Protein 5JB9 (pdb70)

Solvent-accessible surface area: 13700 Å² total; per-residue (Å²): 39,155,146,168,42,13,180,8,44,2,28,13,146,97,48,94,131,152,144,34,75,5,53,28,13,155,9,24,135,52,16,174,90,108,49,34,9,92,60,46,68,111,59,2,16,1,71,54,34,46,125,1,16,46,25,109,90,4,153,65,12,45,19,3,4,4,0,2,0,32,37,178,84,101,10,42,7,3,0,1,0,22,22,55,46,7,0,0,0,0,1,64,15,8,103,98,62,71,139,9,34,0,6,0,7,25,29,17,48,120,106,97,48,165,28,39,25,133,43,62,26,101,118,45,28,57,14,135,63,27,92,88,53,144,102,34,76,24,32,0,0,0,0,0,27,0,46,107,67,5,99,47,47,25,71,0,1,11,3,1,11,2,76,112,105,10,1,48,54,3,9,139,128,18,45,0,73,0,2,0,5,0,73,21,119,65,167,25,170,54,6,88,30,6,20,38,13,101,0,33,60,10,79,98,52,31,2,84,184,18,19,194,66,82,9,67,84,17,5,9,1,0,5,31,107,115,6,42,92,12,10,11,116,15,0,11,0,0,0,5,5,5,102,13,132,44,7,6,1,0,1,0,0,6,6,33,38,45,100,13,18,68,142,37,60,18,3,6,0,4,28,0,4,93,7,0,113,25,0,98,105,76,6,154,92,196

Radius of gyration: 18.25 Å; Cα contacts (8 Å, |Δi|>4): 777; chains: 2; bounding box: 41×43×53 Å

Secondary structure (DSSP, 8-state):
-TTGGGG-SSEEEEETTTEEEEE--TTEEE-TTSS-EEE-SSS-TT-----/-BS-EEPPTTSSTTEEEEESSSTT-EEEEEEETTEEEE-GGGSSS----EEEES-SBTTS--S--EEEEEEEEEE-TTTTSSSS--TT--EEEEESS----BTTB-PPB---HHHHHHHHHT-EEEEEESSBSSTT-PBPSBPEEEEEEEE-HHHHHHT-SS---TTEEEES-TT-S-B--TT-TT-EEEEEETTEEEEEEEEEE-SSSS-TT--EEEEEGGGGHHHHHHHT---

Sequence (286 aa):
CNIKNGRCEQFCKNSADNKVVCSCTEGYRLAENQKSCEPAVPFPCGRVSVSVVGGEDAKPGQFPWQVVLNGKVVDDAFCGGSIVNEEKWIVTAAHCVETGVKITVVAGEHNIEETEHTEQKRNVIRIIPHHNYNAAINTYNHDIALLELDEPLVLNSYVTPICIADKEYTNIFLKFGSGYVSGWGRVFHKGRSALVLQYLRVPLVDRATCCCLRSTKFFTIYNNMFCCCAGFHEGGRDSCQQGDSGGPHVTEVEGTSFLTGIISWGEECAMKGKYGIYTKVSRYVNWIKEKTKLT

B-factor: mean 30.95, std 18.93, range [10.41, 130.83]

Structure (mmCIF, N/CA/C/O backbone):
data_5JB9
#
_entry.id   5JB9
#
_cell.length_a   44.270
_cell.length_b   67.050
_cell.length_c   97.150
_cell.angle_alpha   90.000
_cell.angle_beta   90.000
_cell.angle_gamma   90.000
#
_symmetry.space_group_name_H-M   'P 21 21 21'
#
loop_
_entity.id
_entity.type
_entity.pdbx_description
1 polymer 'Coagulation factor IX'
2 polymer 'Coagulation factor IX'
3 non-polymer D-phenylalanyl-N-[(2S,3S)-6-{[amino(iminio)methyl]amino}-1-chloro-2-hydroxyhexan-3-yl]-L-prolinamide
4 non-polymer 'CALCIUM ION'
5 non-polymer 'DIMETHYL SULFOXIDE'
6 water water
#
loop_
_atom_site.group_PDB
_atom_site.id
_atom_site.type_symbol
_atom_site.label_atom_id
_atom_site.label_alt_id
_atom_site.label_comp_id
_atom_site.label_asym_id
_atom_site.label_entity_id
_atom_site.label_seq_id
_atom_site.pdbx_PDB_ins_code
_atom_site.Cartn_x
_atom_site.Cartn_y
_atom_site.Cartn_z
_atom_site.occupancy
_atom_site.B_iso_or_equiv
_atom_site.auth_seq_id
_atom_site.auth_comp_id
_atom_site.auth_asym_id
_atom_site.auth_atom_id
_atom_site.pdbx_PDB_model_num
ATOM 1 N N . CYS A 1 1 ? -3.940 -29.598 -41.648 1.00 34.31 88 CYS E N 1
ATOM 2 C CA . CYS A 1 1 ? -2.942 -29.309 -40.597 1.00 32.03 88 CYS E CA 1
ATOM 3 C C . CYS A 1 1 ? -2.763 -30.536 -39.730 1.00 31.06 88 CYS E C 1
ATOM 4 O O . CYS A 1 1 ? -1.922 -30.585 -38.836 1.00 29.83 88 CYS E O 1
ATOM 10 N N . ASN A 1 2 ? -3.559 -31.539 -40.069 1.00 34.02 89 ASN E N 1
ATOM 11 C CA . ASN A 1 2 ? -3.749 -32.734 -39.266 1.00 36.04 89 ASN E CA 1
ATOM 12 C C . ASN A 1 2 ? -2.515 -33.527 -38.939 1.00 37.08 89 ASN E C 1
ATOM 13 O O . ASN A 1 2 ? -2.312 -33.900 -37.786 1.00 32.74 89 ASN E O 1
ATOM 24 N N . ILE A 1 3 ? -1.717 -33.833 -39.961 1.00 37.99 90 ILE E N 1
ATOM 25 C CA . ILE A 1 3 ? -0.488 -34.575 -39.730 1.00 33.38 90 ILE E CA 1
ATOM 26 C C . ILE A 1 3 ? 0.698 -33.630 -39.808 1.00 32.78 90 ILE E C 1
ATOM 27 O O . ILE A 1 3 ? 0.805 -32.838 -40.732 1.00 33.97 90 ILE E O 1
ATOM 43 N N . LYS A 1 4 ? 1.570 -33.755 -38.824 1.00 31.34 91 LYS E N 1
ATOM 44 C CA . LYS A 1 4 ? 2.800 -32.967 -38.729 1.00 44.35 91 LYS E CA 1
ATOM 45 C C . LYS A 1 4 ? 2.574 -31.479 -39.023 1.00 32.87 91 LYS E C 1
ATOM 46 O O . LYS A 1 4 ? 3.394 -30.830 -39.707 1.00 31.91 91 LYS E O 1
ATOM 65 N N . ASN A 1 5 ? 1.473 -30.935 -38.505 1.00 29.07 92 ASN E N 1
ATOM 66 C CA . ASN A 1 5 ? 1.231 -29.488 -38.570 1.00 28.40 92 ASN E CA 1
ATOM 67 C C . ASN A 1 5 ? 1.155 -28.950 -39.999 1.00 30.45 92 ASN E C 1
ATOM 68 O O . ASN A 1 5 ? 1.506 -27.784 -40.232 1.00 30.34 92 ASN E O 1
ATOM 79 N N . GLY A 1 6 ? 0.742 -29.766 -40.952 1.00 32.45 93 GLY E N 1
ATOM 80 C CA . GLY A 1 6 ? 0.732 -29.317 -42.332 1.00 34.68 93 GLY E CA 1
ATOM 81 C C . GLY A 1 6 ? 2.104 -29.037 -42.962 1.00 44.37 93 GLY E C 1
ATOM 82 O O . GLY A 1 6 ? 2.199 -28.374 -44.016 1.00 37.90 93 GLY E O 1
ATOM 86 N N . ARG A 1 7 ? 3.150 -29.550 -42.313 1.00 35.50 94 ARG E N 1
ATOM 87 C CA . ARG A 1 7 ? 4.558 -29.235 -42.601 1.00 35.85 94 ARG E CA 1
ATOM 88 C C . ARG A 1 7 ? 4.945 -27.779 -42.298 1.00 36.07 94 ARG E C 1
ATOM 89 O O . ARG A 1 7 ? 6.034 -27.339 -42.667 1.00 36.42 94 ARG E O 1
ATOM 110 N N . CYS A 1 8 ? 4.080 -27.044 -41.603 1.00 32.55 95 CYS E N 1
ATOM 111 C CA . CYS A 1 8 ? 4.414 -25.685 -41.141 1.00 31.32 95 CYS E CA 1
ATOM 112 C C . CYS A 1 8 ? 5.410 -25.719 -40.000 1.00 29.66 95 CYS E C 1
ATOM 113 O O . CYS A 1 8 ? 5.193 -26.415 -39.002 1.00 28.31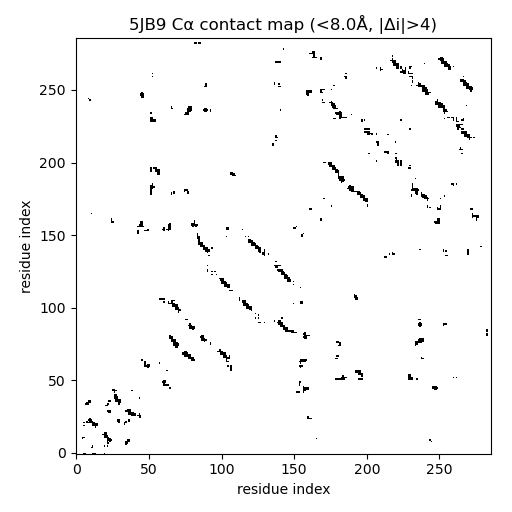 95 CYS E O 1
ATOM 120 N N . GLU A 1 9 ? 6.493 -24.942 -40.091 1.00 29.81 96 GLU E N 1
ATOM 121 C CA . GLU A 1 9 ? 7.493 -24.947 -39.025 1.00 28.49 96 GLU E CA 1
ATOM 122 C C . GLU A 1 9 ? 6.894 -24.412 -37.719 1.00 26.26 96 GLU E C 1
ATOM 123 O O . GLU A 1 9 ? 7.229 -24.885 -36.635 1.00 25.51 96 GLU E O 1
ATOM 135 N N . GLN A 1 10 ? 5.997 -23.427 -37.827 1.00 25.90 97 GLN E N 1
ATOM 136 C CA . GLN A 1 10 ? 5.380 -22.821 -36.633 1.00 23.96 97 GLN E CA 1
ATOM 137 C C . GLN A 1 10 ? 3.869 -23.004 -36.657 1.00 23.72 97 GLN E C 1
ATOM 138 O O . GLN A 1 10 ? 3.394 -23.936 -36.000 1.00 22.94 97 GLN E O 1
ATOM 152 N N . PHE A 1 11 ? 3.103 -22.212 -37.415 1.00 24.55 98 PHE E N 1
ATOM 153 C CA . PHE A 1 11 ? 1.649 -22.207 -37.297 1.00 24.28 98 PHE E CA 1
ATOM 154 C C . PHE A 1 11 ? 0.991 -22.601 -38.586 1.00 26.27 98 PHE E C 1
ATOM 155 O O . PHE A 1 11 ? 1.474 -22.265 -39.648 1.00 27.90 98 PHE E O 1
ATOM 172 N N . CYS A 1 12 ? -0.115 -23.314 -38.481 1.00 26.28 99 CYS E N 1
ATOM 173 C CA . CYS A 1 12 ? -0.870 -23.844 -39.603 1.00 28.26 99 CYS E CA 1
ATOM 174 C C . CYS A 1 12 ? -2.346 -23.470 -39.466 1.00 28.22 99 CYS E C 1
ATOM 175 O O . CYS A 1 12 ? -2.922 -23.531 -38.367 1.00 26.56 99 CYS E O 1
ATOM 182 N N . LYS A 1 13 ? -2.966 -23.105 -40.580 1.00 30.23 100 LYS E N 1
ATOM 183 C CA . LYS A 1 13 ? -4.412 -22.886 -40.600 1.00 30.69 100 LYS E CA 1
ATOM 184 C C . LYS A 1 13 ? -4.994 -23.634 -41.803 1.00 34.68 100 LYS E C 1
ATOM 185 O O . LYS A 1 13 ? -4.393 -23.635 -42.866 1.00 35.00 100 LYS E O 1
ATOM 204 N N . ASN A 1 14 ? -6.122 -24.314 -41.622 1.00 35.32 101 ASN E N 1
ATOM 205 C CA . ASN A 1 14 ? -6.734 -25.030 -42.741 1.00 38.60 101 ASN E CA 1
ATOM 206 C C . ASN A 1 14 ? -7.409 -24.062 -43.691 1.00 43.11 101 ASN E C 1
ATOM 207 O O . ASN A 1 14 ? -7.911 -23.017 -43.277 1.00 44.57 101 ASN E O 1
ATOM 218 N N . SER A 1 15 ? -7.387 -24.419 -44.971 1.00 45.97 102 SER E N 1
ATOM 219 C CA . SER A 1 15 ? -7.985 -23.617 -46.029 1.00 65.29 102 SER E CA 1
ATOM 220 C C . SER A 1 15 ? -8.680 -24.526 -47.052 1.00 56.64 102 SER E C 1
ATOM 221 O O . SER A 1 15 ? -8.415 -25.732 -47.106 1.00 52.14 102 SER E O 1
ATOM 229 N N . ALA A 1 16 ? -9.559 -23.938 -47.861 1.00 61.63 103 ALA E N 1
ATOM 230 C CA . ALA A 1 16 ? -10.374 -24.684 -48.820 1.00 69.31 103 ALA E CA 1
ATOM 231 C C . ALA A 1 16 ? -9.550 -25.599 -49.718 1.00 58.76 103 ALA E C 1
ATOM 232 O O . ALA A 1 16 ? -8.369 -25.352 -49.948 1.00 58.01 103 ALA E O 1
ATOM 239 N N . ASP A 1 17 ? -10.194 -26.656 -50.209 1.00 55.47 104 ASP E N 1
ATOM 240 C CA . ASP A 1 17 ? -9.563 -27.681 -51.038 1.00 61.22 104 ASP E CA 1
ATOM 241 C C . ASP A 1 17 ? -8.533 -28.446 -50.221 1.00 55.11 104 ASP E C 1
ATOM 242 O O . ASP A 1 17 ? -7.569 -28.998 -50.756 1.00 60.75 104 ASP E O 1
ATOM 251 N N . ASN A 1 18 ? -8.761 -28.479 -48.913 1.00 53.27 105 ASN E N 1
ATOM 252 C CA . ASN A 1 18 ? -7.873 -29.155 -47.980 1.00 68.81 105 ASN E CA 1
ATOM 253 C C . ASN A 1 18 ? -6.416 -28.746 -48.130 1.00 57.94 105 ASN E C 1
ATOM 254 O O . ASN A 1 18 ? -5.515 -29.565 -47.966 1.00 86.73 105 ASN E O 1
ATOM 265 N N . LYS A 1 19 ? -6.186 -27.480 -48.452 1.00 54.10 106 LYS E N 1
ATOM 266 C CA . LYS A 1 19 ? -4.831 -26.959 -48.432 1.00 71.11 106 LYS E CA 1
ATOM 267 C C . LYS A 1 19 ? -4.566 -26.326 -47.069 1.00 56.25 106 LYS E C 1
ATOM 268 O O . LYS A 1 19 ? -5.456 -26.270 -46.224 1.00 42.94 106 LYS E O 1
ATOM 287 N N . VAL A 1 20 ? -3.345 -25.867 -46.850 1.00 43.31 107 VAL E N 1
ATOM 288 C CA . VAL A 1 20 ? -3.025 -25.201 -45.584 1.00 40.30 107 VAL E CA 1
ATOM 289 C C . VAL A 1 20 ? -2.297 -23.903 -45.862 1.00 40.37 107 VAL E C 1
ATOM 290 O O . VAL A 1 20 ? -1.682 -23.732 -46.916 1.00 42.39 107 VAL E O 1
ATOM 303 N N . VAL A 1 21 ? -2.365 -22.986 -44.900 1.00 38.24 108 VAL E N 1
ATOM 304 C CA . VAL A 1 21 ? -1.592 -21.760 -44.950 1.00 37.97 108 VAL E CA 1
ATOM 305 C C . VAL A 1 21 ? -0.730 -21.695 -43.674 1.00 35.23 108 VAL E C 1
ATOM 306 O O . VAL A 1 21 ? -1.251 -21.764 -42.560 1.00 33.24 108 VAL E O 1
ATOM 319 N N . CYS A 1 22 ? 0.574 -21.651 -43.870 1.00 35.36 109 CYS E N 1
ATOM 320 C CA . CYS A 1 22 ? 1.522 -21.541 -42.753 1.00 33.15 109 CYS E CA 1
ATOM 321 C C . CYS A 1 22 ? 1.780 -20.095 -42.361 1.00 32.32 109 CYS E C 1
ATOM 322 O O . CYS A 1 22 ? 1.659 -19.179 -43.205 1.00 33.86 109 CYS E O 1
ATOM 329 N N . SER A 1 23 ? 2.199 -19.875 -41.111 1.00 30.12 110 SER E N 1
ATOM 330 C CA . SER A 1 23 ? 2.569 -18.537 -40.694 1.00 29.41 110 SER E CA 1
ATOM 331 C C . SER A 1 23 ? 3.561 -18.655 -39.555 1.00 27.59 110 SER E C 1
ATOM 332 O O . SER A 1 23 ? 3.868 -19.768 -39.099 1.00 26.91 110 SER E O 1
ATOM 340 N N . CYS A 1 24 ? 4.099 -17.512 -39.135 1.00 27.04 111 CYS E N 1
ATOM 341 C CA . CYS A 1 24 ? 5.17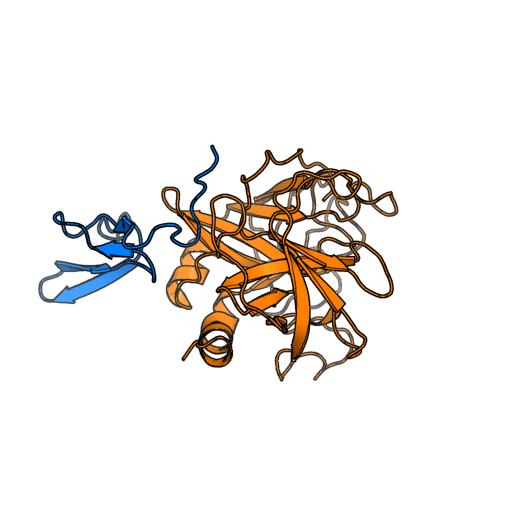3 -17.484 -38.141 1.00 26.29 111 CYS E CA 1
ATOM 342 C C . CYS A 1 24 ? 4.929 -16.404 -37.124 1.00 28.25 111 CYS E C 1
ATOM 343 O O . CYS A 1 24 ? 4.072 -15.536 -37.306 1.00 30.19 111 CYS E O 1
ATOM 350 N N . THR A 1 25 ? 5.672 -16.461 -36.026 1.00 23.69 112 THR E N 1
ATOM 351 C CA . THR A 1 25 ? 5.490 -15.478 -34.983 1.00 24.54 112 THR E CA 1
ATOM 352 C C . THR A 1 25 ? 6.273 -14.193 -35.296 1.00 26.16 112 THR E C 1
ATOM 353 O O . THR A 1 25 ? 7.108 -14.186 -36.178 1.00 27.75 112 THR E O 1
ATOM 364 N N . GLU A 1 26 ? 5.983 -13.146 -34.538 1.00 26.36 113 GLU E N 1
ATOM 365 C CA . GLU A 1 26 ? 6.678 -11.853 -34.665 1.00 27.71 113 GLU E CA 1
ATOM 366 C C . GLU A 1 26 ? 8.193 -12.045 -34.670 1.00 25.14 113 GLU E C 1
ATOM 367 O O . GLU A 1 26 ? 8.741 -12.787 -33.823 1.00 26.53 113 GLU E O 1
ATOM 379 N N . GLY A 1 27 ? 8.876 -11.353 -35.592 1.00 27.71 114 GLY E N 1
ATOM 380 C CA . GLY A 1 27 ? 10.308 -11.466 -35.744 1.00 28.01 114 GLY E CA 1
ATOM 381 C C . GLY A 1 27 ? 10.748 -12.421 -36.820 1.00 29.10 114 GLY E C 1
ATOM 382 O O . GLY A 1 27 ? 11.950 -12.522 -37.132 1.00 28.98 114 GLY E O 1
ATOM 386 N N . TYR A 1 28 ? 9.782 -13.151 -37.366 1.00 27.19 115 TYR E N 1
ATOM 387 C CA . TYR A 1 28 ? 10.040 -14.114 -38.415 1.00 27.85 115 TYR E CA 1
ATOM 388 C C . TYR A 1 28 ? 9.155 -13.800 -39.602 1.00 29.28 115 TYR E C 1
ATOM 389 O O . TYR A 1 28 ? 8.113 -13.134 -39.498 1.00 34.28 115 TYR E O 1
ATOM 407 N N . ARG A 1 29 ? 9.555 -14.316 -40.736 1.00 31.01 116 ARG E N 1
ATOM 408 C CA . ARG A 1 29 ? 8.729 -14.208 -41.918 1.00 32.67 116 ARG E CA 1
ATOM 409 C C . ARG A 1 29 ? 8.627 -15.571 -42.578 1.00 33.52 116 ARG E C 1
ATOM 410 O O . ARG A 1 29 ? 9.574 -16.370 -42.505 1.00 35.24 116 ARG E O 1
ATOM 431 N N . LEU A 1 30 ? 7.495 -15.816 -43.231 1.00 35.19 117 LEU E N 1
ATOM 432 C CA . LEU A 1 30 ? 7.279 -17.077 -43.914 1.00 37.59 117 LEU E CA 1
ATOM 433 C C . LEU A 1 30 ? 8.241 -17.166 -45.090 1.00 41.31 117 LEU E C 1
ATOM 434 O O . LEU A 1 30 ? 8.312 -16.247 -45.889 1.00 43.90 117 LEU E O 1
ATOM 450 N N . ALA A 1 31 ? 8.994 -18.257 -45.174 1.00 42.89 118 ALA E N 1
ATOM 451 C CA . ALA A 1 31 ? 10.047 -18.385 -46.172 1.00 50.64 118 ALA E CA 1
ATOM 452 C C . ALA A 1 31 ? 9.466 -18.684 -47.554 1.00 53.99 118 ALA E C 1
ATOM 453 O O . ALA A 1 31 ? 8.250 -18.786 -47.727 1.00 43.43 118 ALA E O 1
ATOM 460 N N . GLU A 1 32 ? 10.346 -18.791 -48.545 1.00 65.23 119 GLU E N 1
ATOM 461 C CA . GLU A 1 32 ? 9.923 -18.944 -49.929 1.00 54.66 119 GLU E CA 1
ATOM 462 C C . GLU A 1 32 ? 9.144 -20.247 -50.125 1.00 49.20 119 GLU E C 1
ATOM 463 O O . GLU A 1 32 ? 8.186 -20.303 -50.905 1.00 53.57 119 GLU E O 1
ATOM 475 N N . ASN A 1 33 ? 9.544 -21.285 -49.397 1.00 46.92 120 ASN E N 1
ATOM 476 C CA . ASN A 1 33 ? 8.924 -22.598 -49.544 1.00 47.37 120 ASN E CA 1
ATOM 477 C C . ASN A 1 33 ? 7.540 -22.671 -48.924 1.00 45.80 120 ASN E C 1
ATOM 478 O O . ASN A 1 33 ? 6.911 -23.716 -48.963 1.00 46.05 120 ASN E O 1
ATOM 489 N N . GLN A 1 34 ? 7.103 -21.562 -48.331 1.00 46.24 121 GLN E N 1
ATOM 490 C CA . GLN A 1 34 ? 5.758 -21.409 -47.775 1.00 42.94 121 GLN E CA 1
ATOM 491 C C . GLN A 1 34 ? 5.519 -22.298 -46.562 1.00 40.82 121 GLN E C 1
ATOM 492 O O . GLN A 1 34 ? 4.372 -22.518 -46.188 1.00 40.20 121 GLN E O 1
ATOM 506 N N . LYS A 1 35 ? 6.595 -22.813 -45.970 1.00 39.63 122 LYS E N 1
ATOM 507 C CA . LYS A 1 35 ? 6.479 -23.680 -44.798 1.00 37.56 122 LYS E CA 1
ATOM 508 C C . LYS A 1 35 ? 7.354 -23.213 -43.636 1.00 47.42 122 LYS E C 1
ATOM 509 O O . LYS A 1 35 ? 6.886 -23.128 -42.485 1.00 34.98 122 LYS E O 1
ATOM 528 N N . SER A 1 36 ? 8.627 -22.943 -43.944 1.00 36.32 123 SER E N 1
ATOM 529 C CA . SER A 1 36 ? 9.658 -22.586 -42.967 1.00 34.87 123 SER E CA 1
ATOM 530 C C . SER A 1 36 ? 9.538 -21.143 -42.508 1.00 51.29 123 SER E C 1
ATOM 531 O O . SER A 1 36 ? 8.883 -20.317 -43.164 1.00 38.59 123 SER E O 1
ATOM 539 N N . CYS A 1 37 ? 10.151 -20.860 -41.358 1.00 36.50 124 CYS E N 1
ATOM 540 C CA . CYS A 1 37 ? 10.148 -19.534 -40.783 1.00 41.35 124 CYS E CA 1
ATOM 541 C C . CYS A 1 37 ? 11.608 -19.057 -40.725 1.00 70.31 124 CYS E C 1
ATOM 542 O O . CYS A 1 37 ? 12.480 -19.763 -40.211 1.00 38.41 124 CYS E O 1
ATOM 549 N N . GLU A 1 38 ? 11.883 -17.881 -41.277 1.00 42.52 125 GLU E N 1
ATOM 550 C CA . GLU A 1 38 ? 13.241 -17.357 -41.189 1.00 42.59 125 GLU E CA 1
ATOM 551 C C . GLU A 1 38 ? 13.277 -16.004 -40.491 1.00 36.85 125 GLU E C 1
ATOM 552 O O . GLU A 1 38 ? 12.292 -15.240 -40.558 1.00 33.09 125 GLU E O 1
ATOM 564 N N . PRO A 1 39 ? 14.383 -15.723 -39.808 1.00 35.91 126 PRO E N 1
ATOM 565 C CA . PRO A 1 39 ? 14.494 -14.495 -39.025 1.00 34.97 126 PRO E CA 1
ATOM 566 C C . PRO A 1 39 ? 14.365 -13.252 -39.884 1.00 35.03 126 PRO E C 1
ATOM 567 O O . PRO A 1 39 ? 14.885 -13.206 -41.002 1.00 34.52 126 PRO E O 1
ATOM 578 N N . ALA A 1 40 ? 13.639 -12.264 -39.384 1.00 31.26 127 ALA E N 1
ATOM 579 C CA . ALA A 1 40 ? 13.440 -11.015 -40.106 1.00 32.50 127 ALA E CA 1
ATOM 580 C C . ALA A 1 40 ? 14.005 -9.825 -39.324 1.00 34.90 127 ALA E C 1
ATOM 581 O O . ALA A 1 40 ? 13.865 -8.678 -39.750 1.00 39.98 127 ALA E O 1
ATOM 588 N N . VAL A 1 41 ? 14.608 -10.102 -38.171 1.00 31.39 128 VAL E N 1
ATOM 589 C CA . VAL A 1 41 ? 15.225 -9.095 -37.297 1.00 33.16 128 VAL E CA 1
ATOM 590 C C . VAL A 1 41 ? 16.529 -9.649 -36.758 1.00 35.08 128 VAL E C 1
ATOM 591 O O . VAL A 1 41 ? 16.780 -10.849 -36.860 1.00 32.19 128 VAL E O 1
ATOM 604 N N . PRO A 1 42 ? 17.402 -8.774 -36.210 1.00 34.32 129 PRO E N 1
ATOM 605 C CA . PRO A 1 42 ? 18.714 -9.244 -35.734 1.00 31.89 129 PRO E CA 1
ATOM 606 C C . PRO A 1 42 ? 18.656 -10.238 -34.555 1.00 29.78 129 PRO E C 1
ATOM 607 O O . PRO A 1 42 ? 19.449 -11.192 -34.545 1.00 33.25 129 PRO E O 1
ATOM 618 N N . PHE A 1 43 ? 17.700 -10.060 -33.642 1.00 29.61 130 PHE E N 1
ATOM 619 C CA . PHE A 1 43 ? 17.555 -10.957 -32.478 1.00 28.21 130 PHE E CA 1
ATOM 620 C C . PHE A 1 43 ? 16.105 -11.356 -32.304 1.00 27.77 130 PHE E C 1
ATOM 621 O O . PHE A 1 43 ? 15.399 -10.831 -31.441 1.00 27.43 130 PHE E O 1
ATOM 638 N N . PRO A 1 44 ? 15.655 -12.272 -33.155 1.00 25.45 131 PRO E N 1
ATOM 639 C CA . PRO A 1 44 ? 14.273 -12.754 -33.073 1.00 25.79 131 PRO E CA 1
ATOM 640 C C . PRO A 1 44 ? 14.031 -13.483 -31.769 1.00 23.59 131 PRO E C 1
ATOM 641 O O . PRO A 1 44 ? 14.958 -14.068 -31.191 1.00 23.96 131 PRO E O 1
ATOM 652 N N . CYS A 1 45 ? 12.777 -13.512 -31.341 1.00 22.79 132 CYS E N 1
ATOM 653 C CA . CYS A 1 45 ? 12.469 -14.185 -30.096 1.00 20.22 132 CYS E CA 1
ATOM 654 C C . CYS A 1 45 ? 12.832 -15.657 -30.137 1.00 20.29 132 CYS E C 1
ATOM 655 O O . CYS A 1 45 ? 12.808 -16.315 -31.187 1.00 21.06 132 CYS E O 1
ATOM 662 N N . GLY A 1 46 ? 13.132 -16.194 -28.960 1.00 19.61 133 GLY E N 1
ATOM 663 C CA . GLY A 1 46 ? 13.186 -17.622 -28.777 1.00 19.47 133 GLY E CA 1
ATOM 664 C C . GLY A 1 46 ? 14.379 -18.357 -29.374 1.00 20.83 133 GLY E C 1
ATOM 665 O O . GLY A 1 46 ? 14.376 -19.602 -29.362 1.00 22.21 133 GLY E O 1
ATOM 669 N N . ARG A 1 47 ? 15.383 -17.619 -29.833 1.00 23.44 134 ARG E N 1
ATOM 670 C CA . ARG A 1 47 ? 16.513 -18.244 -30.495 1.00 25.27 134 ARG E CA 1
ATOM 671 C C . ARG A 1 47 ? 17.787 -18.028 -29.695 1.00 24.11 134 ARG E C 1
ATOM 672 O O . ARG A 1 47 ? 18.005 -16.944 -29.145 1.00 26.89 134 ARG E O 1
ATOM 693 N N . VAL A 1 48 ? 18.569 -19.105 -29.590 1.00 25.33 135 VAL E N 1
ATOM 694 C CA . VAL A 1 48 ? 19.909 -19.049 -29.019 1.00 30.67 135 VAL E CA 1
ATOM 695 C C . VAL A 1 48 ? 20.889 -18.671 -30.128 1.00 29.21 135 VAL E C 1
ATOM 696 O O . VAL A 1 48 ? 20.922 -19.295 -31.175 1.00 31.68 135 VAL E O 1
ATOM 709 N N . SER A 1 49 ? 21.610 -17.586 -29.903 1.00 29.94 136 SER E N 1
ATOM 710 C CA . SER A 1 49 ? 22.518 -17.065 -30.906 1.00 30.66 136 SER E CA 1
ATOM 711 C C . SER A 1 49 ? 23.952 -16.918 -30.363 1.00 31.53 136 SER E C 1
ATOM 712 O O . SER A 1 49 ? 24.842 -16.579 -31.131 1.00 36.98 136 SER E O 1
ATOM 720 N N . VAL A 1 50 ? 24.182 -17.198 -29.086 1.00 33.94 137 VAL E N 1
ATOM 721 C CA . VAL A 1 50 ? 25.546 -17.242 -28.533 1.00 38.26 137 VAL E CA 1
ATOM 722 C C . VAL A 1 50 ? 26.186 -18.532 -28.978 1.00 56.90 137 VAL E C 1
ATOM 723 O O . VAL A 1 50 ? 27.231 -18.532 -29.631 1.00 57.33 137 VAL E O 1
ATOM 736 N N . SER A 1 51 ? 25.539 -19.636 -28.612 1.00 83.31 138 SER E N 1
ATOM 737 C CA . SER A 1 51 ? 25.975 -20.971 -29.020 1.00 109.03 138 SER E CA 1
ATOM 738 C C . SER A 1 51 ? 27.448 -21.183 -28.676 1.00 80.47 138 SER E C 1
ATOM 739 O O . SER A 1 51 ? 27.930 -20.652 -27.672 1.00 57.43 138 SER E O 1
ATOM 747 N N . VAL B 2 1 ? 16.180 -24.432 -8.632 1.00 16.06 16 VAL S N 1
ATOM 748 C CA . VAL B 2 1 ? 15.962 -25.680 -9.384 1.00 15.35 16 VAL S CA 1
ATOM 749 C C . VAL B 2 1 ? 16.762 -26.808 -8.719 1.00 17.20 16 VAL S C 1
ATOM 750 O O . VAL B 2 1 ? 17.970 -26.665 -8.506 1.00 17.70 16 VAL S O 1
ATOM 762 N N . VAL B 2 2 ? 16.076 -27.875 -8.343 1.00 16.64 17 VAL S N 1
ATOM 763 C CA . VAL B 2 2 ? 16.661 -29.055 -7.720 1.00 19.31 17 VAL S CA 1
ATOM 764 C C . VAL B 2 2 ? 16.898 -30.114 -8.787 1.00 17.96 17 VAL S C 1
ATOM 765 O O . VAL B 2 2 ? 16.004 -30.431 -9.592 1.00 19.93 17 VAL S O 1
ATOM 778 N N . GLY B 2 3 ? 18.098 -30.696 -8.774 1.00 19.22 18 GLY S N 1
ATOM 779 C CA . GLY B 2 3 ? 18.391 -31.766 -9.717 1.00 19.79 18 GLY S CA 1
ATOM 780 C C . GLY B 2 3 ? 18.608 -31.348 -11.174 1.00 19.81 18 GLY S C 1
ATOM 781 O O . GLY B 2 3 ? 18.520 -32.184 -12.076 1.00 23.22 18 GLY S O 1
ATOM 785 N N . GLY B 2 4 ? 18.897 -30.060 -11.387 1.00 19.19 19 GLY S N 1
ATOM 786 C CA . GLY B 2 4 ? 19.152 -29.542 -12.731 1.00 19.02 19 GLY S CA 1
ATOM 787 C C . GLY B 2 4 ? 20.635 -29.476 -13.045 1.00 19.12 19 GLY S C 1
ATOM 788 O O . GLY B 2 4 ? 21.477 -30.160 -12.428 1.00 21.68 19 GLY S O 1
ATOM 792 N N . GLU B 2 5 ? 20.961 -28.662 -14.030 1.00 18.53 20 GLU S N 1
ATOM 793 C CA . GLU B 2 5 ? 22.334 -28.504 -14.521 1.00 18.27 20 GLU S CA 1
ATOM 794 C C . GLU B 2 5 ? 22.636 -27.048 -14.737 1.00 18.66 20 GLU S C 1
ATOM 795 O O . GLU B 2 5 ? 21.702 -26.247 -14.938 1.00 17.47 20 GLU S O 1
ATOM 807 N N . ASP B 2 6 ? 23.913 -26.687 -14.750 1.00 18.30 21 ASP S N 1
ATOM 808 C CA . ASP B 2 6 ? 24.318 -25.317 -15.098 1.00 19.40 21 ASP S CA 1
ATOM 809 C C . ASP B 2 6 ? 23.955 -24.975 -16.534 1.00 18.98 21 ASP S C 1
ATOM 810 O O . ASP B 2 6 ? 24.350 -25.715 -17.460 1.00 21.72 21 ASP S O 1
ATOM 819 N N . ALA B 2 7 ? 23.258 -23.851 -16.760 1.00 17.62 22 ALA S N 1
ATOM 820 C CA . ALA B 2 7 ? 23.153 -23.306 -18.108 1.00 18.94 22 ALA S CA 1
ATOM 821 C C . ALA B 2 7 ? 24.490 -22.804 -18.612 1.00 20.89 22 ALA S C 1
ATOM 822 O O . ALA B 2 7 ? 25.372 -22.521 -17.823 1.00 22.81 22 ALA S O 1
ATOM 829 N N . LYS B 2 8 ? 24.654 -22.731 -19.924 1.00 21.05 23 LYS S N 1
ATOM 830 C CA . LYS B 2 8 ? 25.784 -21.998 -20.504 1.00 20.27 23 LYS S CA 1
ATOM 831 C C . LYS B 2 8 ? 25.387 -20.560 -20.707 1.00 20.62 23 LYS S C 1
ATOM 832 O O . LYS B 2 8 ? 24.176 -20.263 -20.797 1.00 19.54 23 LYS S O 1
ATOM 851 N N . PRO B 2 9 ? 26.335 -19.634 -20.744 1.00 19.49 24 PRO S N 1
ATOM 852 C CA . PRO B 2 9 ? 25.985 -18.233 -21.033 1.00 20.81 24 PRO S CA 1
ATOM 853 C C . PRO B 2 9 ? 25.208 -18.128 -22.332 1.00 21.48 24 PRO S C 1
ATOM 854 O O . PRO B 2 9 ? 25.540 -18.772 -23.336 1.00 23.27 24 PRO S O 1
ATOM 865 N N . GLY B 2 10 ? 24.102 -17.381 -22.285 1.00 21.43 25 GLY S N 1
ATOM 866 C CA . GLY B 2 10 ? 23.261 -17.174 -23.457 1.00 29.44 25 GLY S CA 1
ATOM 867 C C . GLY B 2 10 ? 22.358 -18.334 -23.840 1.00 24.01 25 GLY S C 1
ATOM 868 O O . GLY B 2 10 ? 21.697 -18.271 -24.897 1.00 22.68 25 GLY S O 1
ATOM 872 N N . GLN B 2 11 ? 22.308 -19.386 -23.022 1.00 19.97 26 GLN S N 1
ATOM 873 C CA . GLN B 2 11 ? 21.464 -20.519 -23.365 1.00 18.93 26 GLN S CA 1
ATOM 874 C C . GLN B 2 11 ? 19.976 -20.193 -23.171 1.00 17.21 26 GLN S C 1
ATOM 875 O O . GLN B 2 11 ? 19.133 -20.763 -23.836 1.00 19.71 26 GLN S O 1
ATOM 889 N N . PHE B 2 12 ? 19.662 -19.319 -22.224 1.00 15.36 27 PHE S N 1
ATOM 890 C CA . PHE B 2 12 ? 18.267 -18.909 -21.940 1.00 15.10 27 PHE S CA 1
ATOM 891 C C . PHE B 2 12 ? 18.212 -17.386 -21.898 1.00 13.14 27 PHE S C 1
ATOM 892 O O . PHE B 2 12 ? 18.050 -16.769 -20.822 1.00 14.51 27 PHE S O 1
ATOM 909 N N . PRO B 2 13 ? 18.370 -16.742 -23.077 1.00 15.31 28 PRO S N 1
ATOM 910 C CA . PRO B 2 13 ? 18.630 -15.309 -23.062 1.00 14.65 28 PRO S CA 1
ATOM 911 C C . PRO B 2 13 ? 17.368 -14.503 -22.748 1.00 13.80 28 PRO S C 1
ATOM 912 O O . PRO B 2 13 ? 17.485 -13.284 -22.653 1.00 15.60 28 PRO S O 1
ATOM 923 N N . TRP B 2 14 ? 16.210 -15.159 -22.626 1.00 14.01 29 TRP S N 1
ATOM 924 C CA . TRP B 2 14 ? 14.983 -14.501 -22.152 1.00 13.30 29 TRP S CA 1
ATOM 925 C C . TRP B 2 14 ? 14.877 -14.479 -20.617 1.00 13.45 29 TRP S C 1
ATOM 926 O O . TRP B 2 14 ? 13.985 -13.802 -20.072 1.00 13.47 29 TRP S O 1
ATOM 947 N N . GLN B 2 15 ? 15.725 -15.231 -19.903 1.00 12.65 30 GLN S N 1
ATOM 948 C CA . GLN B 2 15 ? 15.620 -15.345 -18.448 1.00 12.59 30 GLN S CA 1
ATOM 949 C C . GLN B 2 15 ? 16.075 -14.062 -17.808 1.00 14.25 30 GLN S C 1
ATOM 950 O O . GLN B 2 15 ? 17.175 -13.576 -18.160 1.00 16.44 30 GLN S O 1
ATOM 964 N N . VAL B 2 16 ? 15.335 -13.537 -16.843 1.00 12.69 31 VAL S N 1
ATOM 965 C CA . VAL B 2 16 ? 15.812 -12.464 -15.990 1.00 12.16 31 VAL S CA 1
ATOM 966 C C . VAL B 2 16 ? 15.699 -12.879 -14.510 1.00 12.43 31 VAL S C 1
ATOM 967 O O . VAL B 2 16 ? 15.017 -13.848 -14.170 1.00 11.77 31 VAL S O 1
ATOM 980 N N . VAL B 2 17 ? 16.429 -12.146 -13.670 1.00 12.06 32 VAL S N 1
ATOM 981 C CA . VAL B 2 17 ? 16.302 -12.272 -12.217 1.00 11.45 32 VAL S CA 1
ATOM 982 C C . VAL B 2 17 ? 15.747 -10.996 -11.643 1.00 12.19 32 VAL S C 1
ATOM 983 O O . VAL B 2 17 ? 15.985 -9.915 -12.175 1.00 13.57 32 VAL S O 1
ATOM 996 N N . LEU B 2 18 ? 14.971 -11.129 -10.586 1.00 11.95 33 LEU S N 1
ATOM 997 C CA . LEU B 2 18 ? 14.421 -9.992 -9.856 1.00 12.73 33 LEU S CA 1
ATOM 998 C C . LEU B 2 18 ? 15.133 -9.827 -8.533 1.00 12.31 33 LEU S C 1
ATOM 999 O O . LEU B 2 18 ? 15.316 -10.770 -7.789 1.00 12.85 33 LEU S O 1
ATOM 1015 N N . ASN B 2 19 ? 15.489 -8.596 -8.217 1.00 13.84 34 ASN S N 1
ATOM 1016 C CA . ASN B 2 19 ? 16.142 -8.201 -6.966 1.00 14.58 34 ASN S CA 1
ATOM 1017 C C . ASN B 2 19 ? 15.365 -7.121 -6.272 1.00 16.58 34 ASN S C 1
ATOM 1018 O O . ASN B 2 19 ? 14.743 -6.264 -6.926 1.00 18.25 34 ASN S O 1
ATOM 1029 N N . GLY B 2 20 ? 15.361 -7.106 -4.951 1.00 16.97 35 GLY S N 1
ATOM 1030 C CA . GLY B 2 20 ? 14.616 -6.083 -4.203 1.00 20.15 35 GLY S CA 1
ATOM 1031 C C . GLY B 2 20 ? 15.019 -6.133 -2.730 1.00 18.46 35 GLY S C 1
ATOM 1032 O O . GLY B 2 20 ? 16.226 -6.146 -2.426 1.00 22.23 35 GLY S O 1
ATOM 1036 N N . LYS B 2 21 ? 14.063 -6.167 -1.806 1.00 21.88 37 LYS S N 1
ATOM 1037 C CA . LYS B 2 21 ? 14.456 -6.235 -0.398 1.00 22.86 37 LYS S CA 1
ATOM 1038 C C . LYS B 2 21 ? 15.124 -7.582 -0.046 1.00 22.30 37 LYS S C 1
ATOM 1039 O O . LYS B 2 21 ? 15.738 -7.689 0.994 1.00 24.05 37 LYS S O 1
ATOM 1058 N N A VAL B 2 22 ? 14.967 -8.549 -0.957 0.59 18.66 38 VAL S N 1
ATOM 1059 N N B VAL B 2 22 ? 15.001 -8.621 -0.866 0.41 20.24 38 VAL S N 1
ATOM 1060 C CA A VAL B 2 22 ? 15.678 -9.830 -1.007 0.59 20.26 38 VAL S CA 1
ATOM 1061 C CA B VAL B 2 22 ? 16.105 -9.596 -0.899 0.41 17.51 38 VAL S CA 1
ATOM 1062 C C A VAL B 2 22 ? 16.477 -9.912 -2.343 0.59 21.28 38 VAL S C 1
ATOM 1063 C C B VAL B 2 22 ? 16.482 -9.751 -2.351 0.41 13.09 38 VAL S C 1
ATOM 1064 O O A VAL B 2 22 ? 15.930 -9.479 -3.361 0.59 17.47 38 VAL S O 1
ATOM 1065 O O B VAL B 2 22 ? 15.658 -9.592 -3.251 0.41 18.91 38 VAL S O 1
ATOM 1090 N N A ASP B 2 23 ? 17.714 -10.439 -2.365 0.59 16.95 39 ASP S N 1
ATOM 1091 N N B ASP B 2 23 ? 17.724 -10.108 -2.589 0.41 18.82 39 ASP S N 1
ATOM 1092 C CA A ASP B 2 23 ? 18.448 -10.655 -3.647 0.59 14.57 39 ASP S CA 1
ATOM 1093 C CA B ASP B 2 23 ? 18.157 -10.298 -3.950 0.41 20.80 39 ASP S CA 1
ATOM 1094 C C A ASP B 2 23 ? 17.925 -11.907 -4.379 0.59 13.79 39 ASP S C 1
ATOM 1095 C C B ASP B 2 23 ? 17.739 -11.681 -4.405 0.41 17.43 39 ASP S C 1
ATOM 1096 O O A ASP B 2 23 ? 17.670 -12.927 -3.694 0.59 11.99 39 ASP S O 1
ATOM 1097 O O B ASP B 2 23 ? 17.394 -12.537 -3.598 0.41 19.97 39 ASP S O 1
ATOM 1114 N N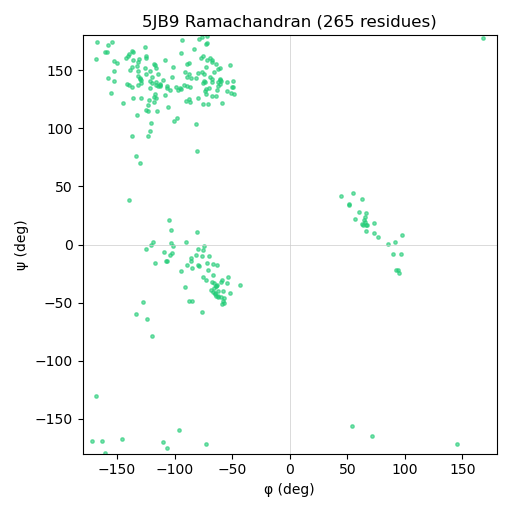 . ALA B 2 24 ? 17.760 -11.844 -5.719 1.00 13.59 40 ALA S N 1
ATOM 1115 C CA . ALA B 2 24 ? 17.442 -13.048 -6.477 1.00 13.73 40 ALA S CA 1
ATOM 1116 C C . ALA B 2 24 ? 16.242 -13.764 -5.924 1.00 15.75 40 ALA S C 1
ATOM 1117 O O . ALA B 2 24 ? 16.252 -14.983 -5.722 1.00 16.78 40 ALA S O 1
ATOM 1125 N N . PHE B 2 25 ? 15.169 -13.038 -5.749 1.00 13.77 41 PHE S N 1
ATOM 1126 C CA . PHE B 2 25 ? 13.996 -13.617 -5.062 1.00 14.87 41 PHE S CA 1
ATOM 1127 C C . PHE B 2 25 ? 13.016 -14.311 -6.023 1.00 14.14 41 PHE S C 1
ATOM 1128 O O . PHE B 2 25 ? 12.151 -15.093 -5.544 1.00 16.57 41 PHE S O 1
ATOM 1145 N N . CYS B 2 26 ? 13.113 -14.015 -7.305 1.00 12.45 42 CYS S N 1
ATOM 1146 C CA . CYS B 2 26 ? 12.218 -14.583 -8.323 1.00 11.53 42 CYS S CA 1
ATOM 1147 C C . CYS B 2 26 ? 12.853 -14.458 -9.654 1.00 11.37 42 CYS S C 1
ATOM 1148 O O . CYS B 2 26 ? 13.853 -13.704 -9.799 1.00 12.25 42 CYS S O 1
ATOM 1155 N N . GLY B 2 27 ? 12.325 -15.167 -10.642 1.00 10.70 43 GLY S N 1
ATOM 1156 C CA . GLY B 2 27 ? 12.728 -15.007 -12.037 1.00 10.60 43 GLY S CA 1
ATOM 1157 C C . GLY B 2 27 ? 11.665 -14.296 -12.851 1.00 10.46 43 GLY S C 1
ATOM 1158 O O . GLY B 2 27 ? 10.596 -13.887 -12.320 1.00 11.06 43 GLY S O 1
ATOM 1162 N N . GLY B 2 28 ? 11.895 -14.189 -14.141 1.00 11.34 44 GLY S N 1
ATOM 1163 C CA . GLY B 2 28 ? 10.943 -13.594 -15.102 1.00 10.51 44 GLY S CA 1
ATOM 1164 C C . GLY B 2 28 ? 11.421 -13.922 -16.486 1.00 11.74 44 GLY S C 1
ATOM 1165 O O . GLY B 2 28 ? 12.546 -14.457 -16.666 1.00 12.07 44 GLY S O 1
ATOM 1169 N N . SER B 2 29 ? 10.635 -13.574 -17.493 1.00 11.42 45 SER S N 1
ATOM 1170 C CA . SER B 2 29 ? 11.033 -13.730 -18.901 1.00 12.00 45 SER S CA 1
ATOM 1171 C C . SER B 2 29 ? 10.801 -12.463 -19.652 1.00 12.08 45 SER S C 1
ATOM 1172 O O . SER B 2 29 ? 9.806 -11.763 -19.423 1.00 12.88 45 SER S O 1
ATOM 1180 N N . ILE B 2 30 ? 11.699 -12.172 -20.576 1.00 13.33 46 ILE S N 1
ATOM 1181 C CA . ILE B 2 30 ? 11.555 -11.002 -21.455 1.00 13.92 46 ILE S CA 1
ATOM 1182 C C . ILE B 2 30 ? 10.420 -11.204 -22.465 1.00 14.02 46 ILE S C 1
ATOM 1183 O O . ILE B 2 30 ? 10.492 -12.114 -23.317 1.00 14.87 46 ILE S O 1
ATOM 1199 N N . VAL B 2 31 ? 9.420 -10.304 -22.422 1.00 14.40 47 VAL S N 1
ATOM 1200 C CA . VAL B 2 31 ? 8.330 -10.304 -23.440 1.00 14.84 47 VAL S CA 1
ATOM 1201 C C . VAL B 2 31 ? 8.806 -9.432 -24.617 1.00 16.96 47 VAL S C 1
ATOM 1202 O O . VAL B 2 31 ? 8.696 -9.817 -25.801 1.00 16.84 47 VAL S O 1
ATOM 1215 N N . ASN B 2 32 ? 9.318 -8.226 -24.322 1.00 16.63 48 ASN S N 1
ATOM 1216 C CA . ASN B 2 32 ? 9.963 -7.378 -25.324 1.00 16.63 48 ASN S CA 1
ATOM 1217 C C . ASN B 2 32 ? 10.900 -6.413 -24.589 1.00 17.02 48 ASN S C 1
ATOM 1218 O O . ASN B 2 32 ? 11.131 -6.584 -23.390 1.00 15.72 48 ASN S O 1
ATOM 1229 N N A GLU B 2 33 ? 11.429 -5.404 -25.269 0.64 18.66 49 GLU S N 1
ATOM 1230 N N B GLU B 2 33 ? 11.423 -5.408 -25.293 0.36 17.78 49 GLU S N 1
ATOM 1231 C CA A GLU B 2 33 ? 12.451 -4.590 -24.635 0.64 18.11 49 GLU S CA 1
ATOM 1232 C CA B GLU B 2 33 ? 12.414 -4.503 -24.712 0.36 20.33 49 GLU S CA 1
ATOM 1233 C C A GLU B 2 33 ? 11.968 -3.783 -23.427 0.64 22.25 49 GLU S C 1
ATOM 1234 C C B GLU B 2 33 ? 11.962 -3.795 -23.440 0.36 17.05 49 GLU S C 1
ATOM 1235 O O A GLU B 2 33 ? 12.788 -3.275 -22.649 0.64 19.08 49 GLU S O 1
ATOM 1236 O O B GLU B 2 33 ? 12.796 -3.372 -22.634 0.36 19.57 49 GLU S O 1
ATOM 1259 N N . LYS B 2 34 ? 10.648 -3.649 -23.270 1.00 17.46 50 LYS S N 1
ATOM 1260 C CA . LYS B 2 34 ? 10.113 -2.872 -22.149 1.00 17.69 50 LYS S CA 1
ATOM 1261 C C . LYS B 2 34 ? 9.368 -3.684 -21.092 1.00 15.80 50 LYS S C 1
ATOM 1262 O O . LYS B 2 34 ? 8.973 -3.111 -20.081 1.00 17.16 50 LYS S O 1
ATOM 1282 N N . TRP B 2 35 ? 9.182 -4.978 -21.336 1.00 14.61 51 TRP S N 1
ATOM 1283 C CA . TRP B 2 35 ? 8.247 -5.766 -20.519 1.00 15.06 51 TRP S CA 1
ATOM 1284 C C . TRP B 2 35 ? 8.772 -7.137 -20.136 1.00 13.30 51 TRP S C 1
ATOM 1285 O O . TRP B 2 35 ? 9.266 -7.880 -20.979 1.00 14.79 51 TRP S O 1
ATOM 1306 N N . ILE B 2 36 ? 8.560 -7.439 -18.871 1.00 12.32 52 ILE S N 1
ATOM 1307 C CA . ILE B 2 36 ? 8.893 -8.752 -18.282 1.00 12.79 52 ILE S CA 1
ATOM 1308 C C . ILE B 2 36 ? 7.595 -9.450 -17.820 1.00 12.57 52 ILE S C 1
ATOM 1309 O O . ILE B 2 36 ? 6.711 -8.779 -17.270 1.00 13.81 52 ILE S O 1
ATOM 1325 N N . VAL B 2 37 ? 7.473 -10.762 -18.027 1.00 12.02 53 VAL S N 1
ATOM 1326 C CA . VAL B 2 37 ? 6.369 -11.531 -17.395 1.00 12.11 53 VAL S CA 1
ATOM 1327 C C . VAL B 2 37 ? 6.936 -12.379 -16.256 1.00 12.05 53 VAL S C 1
ATOM 1328 O O . VAL B 2 37 ? 8.032 -12.980 -16.379 1.00 12.59 53 VAL S O 1
ATOM 1341 N N . THR B 2 38 ? 6.236 -12.374 -15.154 1.00 11.53 54 THR S N 1
ATOM 1342 C CA . THR B 2 38 ? 6.669 -13.080 -13.950 1.00 11.82 54 THR S CA 1
ATOM 1343 C C . THR B 2 38 ? 5.427 -13.626 -13.222 1.00 10.41 54 THR S C 1
ATOM 1344 O O . THR B 2 38 ? 4.332 -13.661 -13.798 1.00 11.30 54 THR S O 1
ATOM 1355 N N . ALA B 2 39 ? 5.590 -14.071 -11.985 1.00 11.56 55 ALA S N 1
ATOM 1356 C CA . ALA B 2 39 ? 4.477 -14.514 -11.133 1.00 11.38 55 ALA S CA 1
ATOM 1357 C C . ALA B 2 39 ? 3.937 -13.384 -10.294 1.00 11.76 55 ALA S C 1
ATOM 1358 O O . ALA B 2 39 ? 4.725 -12.609 -9.710 1.00 13.23 55 ALA S O 1
ATOM 1365 N N . ALA B 2 40 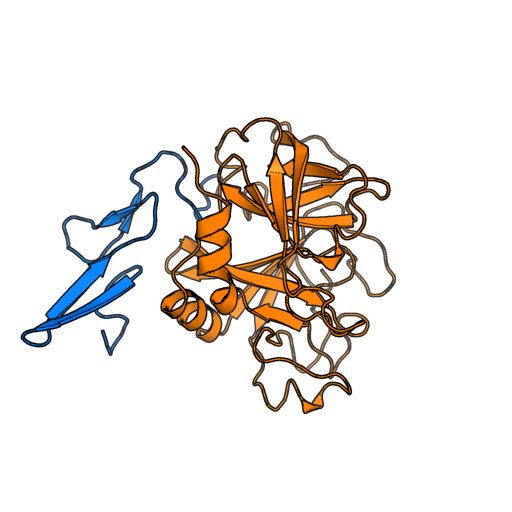? 2.616 -13.248 -10.171 1.00 11.81 56 ALA S N 1
ATOM 1366 C CA . ALA B 2 40 ? 2.053 -12.234 -9.303 1.00 12.04 56 ALA S CA 1
ATOM 1367 C C . ALA B 2 40 ? 2.471 -12.376 -7.822 1.00 12.18 56 ALA S C 1
ATOM 1368 O O . ALA B 2 40 ? 2.596 -11.362 -7.137 1.00 13.41 56 ALA S O 1
ATOM 1375 N N . HIS B 2 41 ? 2.692 -13.594 -7.339 1.00 12.22 57 HIS S N 1
ATOM 1376 C CA . HIS B 2 41 ? 3.068 -13.688 -5.931 1.00 13.37 57 HIS S CA 1
ATOM 1377 C C . HIS B 2 41 ? 4.483 -13.148 -5.653 1.00 13.25 57 HIS S C 1
ATOM 1378 O O . HIS B 2 41 ? 4.791 -12.931 -4.485 1.00 16.29 57 HIS S O 1
ATOM 1391 N N . CYS B 2 42 ? 5.262 -12.850 -6.681 1.00 13.23 58 CYS S N 1
ATOM 1392 C CA . CYS B 2 42 ? 6.593 -12.240 -6.526 1.00 13.46 58 CYS S CA 1
ATOM 1393 C C . CYS B 2 42 ? 6.487 -10.763 -6.295 1.00 16.59 58 CYS S C 1
ATOM 1394 O O . CYS B 2 42 ? 7.480 -10.157 -5.851 1.00 18.94 58 CYS S O 1
ATOM 1401 N N . VAL B 2 43 ? 5.329 -10.135 -6.608 1.00 15.06 59 VAL S N 1
ATOM 1402 C CA . VAL B 2 43 ? 5.319 -8.681 -6.710 1.00 21.17 59 VAL S CA 1
ATOM 1403 C C . VAL B 2 43 ? 4.081 -8.111 -6.116 1.00 29.49 59 VAL S C 1
ATOM 1404 O O . VAL B 2 43 ? 3.550 -7.115 -6.641 1.00 41.51 59 VAL S O 1
ATOM 1417 N N . GLU B 2 44 ? 3.620 -8.699 -5.008 1.00 24.65 60 GLU S N 1
ATOM 1418 C CA . GLU B 2 44 ? 2.325 -8.320 -4.437 1.00 57.66 60 GLU S CA 1
ATOM 1419 C C . GLU B 2 44 ? 2.279 -6.964 -3.789 1.00 64.64 60 GLU S C 1
ATOM 1420 O O . GLU B 2 44 ? 1.198 -6.389 -3.611 1.00 78.34 60 GLU S O 1
ATOM 1432 N N . THR B 2 45 A 3.442 -6.467 -3.412 1.00 52.20 60 THR S N 1
ATOM 1433 C CA . THR B 2 45 A 3.501 -5.360 -2.479 1.00 84.65 60 THR S CA 1
ATOM 1434 C C . THR B 2 45 A 3.518 -3.969 -3.114 1.00 97.26 60 THR S C 1
ATOM 1435 O O . THR B 2 45 A 2.964 -3.019 -2.552 1.00 80.01 60 THR S O 1
ATOM 1446 N N . GLY B 2 46 ? 4.188 -3.839 -4.257 1.00 97.24 61 GLY S N 1
ATOM 1447 C CA . GLY B 2 46 ? 4.400 -2.531 -4.856 1.00 73.71 61 GLY S CA 1
ATOM 1448 C C . GLY B 2 46 ? 5.707 -1.896 -4.397 1.00 90.93 61 GLY S C 1
ATOM 1449 O O . GLY B 2 46 ? 6.013 -0.757 -4.780 1.00 84.49 61 GLY S O 1
ATOM 1453 N N . VAL B 2 47 ? 6.471 -2.634 -3.579 1.00 81.89 62 VAL S N 1
ATOM 1454 C CA . VAL B 2 47 ? 7.801 -2.201 -3.120 1.00 55.23 62 VAL S CA 1
ATOM 1455 C C . VAL B 2 47 ? 8.742 -2.230 -4.331 1.00 33.56 62 VAL S C 1
ATOM 1456 O O . VAL B 2 47 ? 8.440 -2.888 -5.332 1.00 32.99 62 VAL S O 1
ATOM 1469 N N . LYS B 2 48 ? 9.861 -1.516 -4.239 1.00 40.46 63 LYS S N 1
ATOM 1470 C CA . LYS B 2 48 ? 10.780 -1.339 -5.374 1.00 33.10 63 LYS S CA 1
ATOM 1471 C C . LYS B 2 48 ? 11.536 -2.607 -5.740 1.00 40.61 63 LYS S C 1
ATOM 1472 O O . LYS B 2 48 ? 12.074 -3.287 -4.868 1.00 46.16 63 LYS S O 1
ATOM 1491 N N . ILE B 2 49 ? 11.577 -2.879 -7.045 1.00 24.34 64 ILE S N 1
ATOM 1492 C CA . ILE B 2 49 ? 12.160 -4.077 -7.685 1.00 24.05 64 ILE S CA 1
ATOM 1493 C C . ILE B 2 49 ? 13.096 -3.649 -8.791 1.00 21.49 64 ILE S C 1
ATOM 1494 O O . ILE B 2 49 ? 12.781 -2.690 -9.551 1.00 22.07 64 ILE S O 1
ATOM 1510 N N . THR B 2 50 ? 14.207 -4.349 -8.945 1.00 18.95 65 THR S N 1
ATOM 1511 C CA . THR B 2 50 ? 14.975 -4.213 -10.146 1.00 20.14 65 THR S CA 1
ATOM 1512 C C . THR B 2 50 ? 15.056 -5.533 -10.895 1.00 20.59 65 THR S C 1
ATOM 1513 O O . THR B 2 50 ? 14.853 -6.598 -10.311 1.00 19.94 65 THR S O 1
ATOM 1524 N N . VAL B 2 51 ? 15.273 -5.431 -12.193 1.00 15.74 66 VAL S N 1
ATOM 1525 C CA . VAL B 2 51 ? 15.403 -6.562 -13.109 1.00 13.39 66 VAL S CA 1
ATOM 1526 C C . VAL B 2 51 ? 16.806 -6.615 -13.662 1.00 15.06 66 VAL S C 1
ATOM 1527 O O . VAL B 2 51 ? 17.332 -5.568 -14.044 1.00 15.90 66 VAL S O 1
ATOM 1540 N N . VAL B 2 52 ? 17.401 -7.801 -13.732 1.00 14.03 67 VAL S N 1
ATOM 1541 C CA . VAL B 2 52 ? 18.699 -7.941 -14.397 1.00 14.02 67 VAL S CA 1
ATOM 1542 C C . VAL B 2 52 ? 18.540 -8.983 -15.505 1.00 13.62 67 VAL S C 1
ATOM 1543 O O . VAL B 2 52 ? 18.210 -10.176 -15.234 1.00 14.04 67 VAL S O 1
ATOM 1556 N N . ALA B 2 53 ? 18.695 -8.515 -16.747 1.00 13.54 68 ALA S N 1
ATOM 1557 C CA . ALA B 2 53 ? 18.743 -9.372 -17.924 1.00 13.73 68 ALA S CA 1
ATOM 1558 C C . ALA B 2 53 ? 20.226 -9.677 -18.237 1.00 14.01 68 ALA S C 1
ATOM 1559 O O . ALA B 2 53 ? 21.116 -8.952 -17.778 1.00 14.82 68 ALA S O 1
ATOM 1566 N N . GLY B 2 54 ? 20.463 -10.689 -19.080 1.00 13.54 69 GLY S N 1
ATOM 1567 C CA . GLY B 2 54 ? 21.849 -11.022 -19.445 1.00 15.05 69 GLY S CA 1
ATOM 1568 C C . GLY B 2 54 ? 22.649 -11.529 -18.242 1.00 14.92 69 GLY S C 1
ATOM 1569 O O . GLY B 2 54 ? 23.875 -11.481 -18.242 1.00 16.81 69 GLY S O 1
ATOM 1573 N N . GLU B 2 55 ? 21.973 -12.053 -17.228 1.00 14.54 70 GLU S N 1
ATOM 1574 C CA . GLU B 2 55 ? 22.592 -12.576 -16.023 1.00 14.96 70 GLU S CA 1
ATOM 1575 C C . GLU B 2 55 ? 22.919 -14.049 -16.202 1.00 15.24 70 GLU S C 1
ATOM 1576 O O . GLU B 2 55 ? 22.154 -14.793 -16.825 1.00 15.51 70 GLU S O 1
ATOM 1588 N N . HIS B 2 56 ? 24.035 -14.466 -15.622 1.00 15.41 71 HIS S N 1
ATOM 1589 C CA . HIS B 2 56 ? 24.441 -15.881 -15.668 1.00 15.88 71 HIS S CA 1
ATOM 1590 C C . HIS B 2 56 ? 24.867 -16.349 -14.281 1.00 15.26 71 HIS S C 1
ATOM 1591 O O . HIS B 2 56 ? 24.308 -17.345 -13.711 1.00 15.50 71 HIS S O 1
ATOM 1605 N N . ASN B 2 57 ? 25.890 -15.683 -13.732 1.00 14.63 72 ASN S N 1
ATOM 1606 C CA . ASN B 2 57 ? 26.413 -16.013 -12.431 1.00 15.49 72 ASN S CA 1
ATOM 1607 C C . ASN B 2 57 ? 26.149 -14.832 -11.520 1.00 16.95 72 ASN S C 1
ATOM 1608 O O . ASN B 2 57 ? 26.643 -13.721 -11.734 1.00 17.38 72 ASN S O 1
ATOM 1619 N N . ILE B 2 58 ? 25.313 -15.010 -10.489 1.00 16.36 73 ILE S N 1
ATOM 1620 C CA . ILE B 2 58 ? 24.925 -13.799 -9.771 1.00 18.06 73 ILE S CA 1
ATOM 1621 C C . ILE B 2 58 ? 25.973 -13.302 -8.768 1.00 20.95 73 ILE S C 1
ATOM 1622 O O . ILE B 2 58 ? 25.766 -12.224 -8.204 1.00 23.13 73 ILE S O 1
ATOM 1638 N N . GLU B 2 59 ? 27.082 -14.023 -8.573 1.00 18.12 74 GLU S N 1
ATOM 1639 C CA . GLU B 2 59 ? 28.168 -13.480 -7.738 1.00 20.37 74 GLU S CA 1
ATOM 1640 C C . GLU B 2 59 ? 29.367 -12.948 -8.551 1.00 17.80 74 GLU S C 1
ATOM 1641 O O . GLU B 2 59 ? 30.334 -12.492 -7.989 1.00 23.48 74 GLU S O 1
ATOM 1653 N N . GLU B 2 60 ? 29.283 -13.008 -9.862 1.00 16.86 75 GLU S N 1
ATOM 1654 C CA . GLU B 2 60 ? 30.382 -12.558 -10.759 1.00 16.81 75 GLU S CA 1
ATOM 1655 C C . GLU B 2 60 ? 29.889 -11.551 -11.748 1.00 16.40 75 GLU S C 1
ATOM 1656 O O . GLU B 2 60 ? 28.691 -11.337 -11.873 1.00 17.11 75 GLU S O 1
ATOM 1668 N N . THR B 2 61 ? 30.811 -10.937 -12.463 1.00 17.42 76 THR S N 1
ATOM 1669 C CA . THR B 2 61 ? 30.477 -10.006 -13.542 1.00 19.47 76 THR S CA 1
ATOM 1670 C C . THR B 2 61 ? 30.790 -10.631 -14.885 1.00 17.30 76 THR S C 1
ATOM 1671 O O . THR B 2 61 ? 31.931 -11.007 -15.136 1.00 18.25 76 THR S O 1
ATOM 1682 N N . GLU B 2 62 ? 29.805 -10.608 -15.785 1.00 17.11 77 GLU S N 1
ATOM 1683 C CA . GLU B 2 62 ? 29.993 -11.192 -17.116 1.00 19.26 77 GLU S CA 1
ATOM 1684 C C . GLU B 2 62 ? 30.135 -10.122 -18.184 1.00 20.64 77 GLU S C 1
ATOM 1685 O O . GLU B 2 62 ? 30.533 -10.402 -19.350 1.00 20.76 77 GLU S O 1
ATOM 1697 N N . HIS B 2 63 ? 29.784 -8.903 -17.807 1.00 18.58 78 HIS S N 1
ATOM 1698 C CA . HIS B 2 63 ? 29.709 -7.745 -18.723 1.00 19.39 78 HIS S CA 1
ATOM 1699 C C . HIS B 2 63 ? 28.617 -7.927 -19.783 1.00 20.88 78 HIS S C 1
ATOM 1700 O O . HIS B 2 63 ? 28.652 -7.272 -20.839 1.00 24.58 78 HIS S O 1
ATOM 1714 N N . THR B 2 64 ? 27.688 -8.820 -19.513 1.00 17.99 79 THR S N 1
ATOM 1715 C CA . THR B 2 64 ? 26.496 -8.969 -20.328 1.00 18.22 79 THR S CA 1
ATOM 1716 C C . THR B 2 64 ? 25.254 -8.482 -19.581 1.00 16.97 79 THR S C 1
ATOM 1717 O O . THR B 2 64 ? 24.145 -8.414 -20.179 1.00 18.98 79 THR S O 1
ATOM 1728 N N . GLU B 2 65 ? 25.357 -8.128 -18.302 1.00 16.71 80 GLU S N 1
ATOM 1729 C CA . GLU B 2 65 ? 24.161 -7.807 -17.491 1.00 16.05 80 GLU S CA 1
ATOM 1730 C C . GLU B 2 65 ? 23.621 -6.453 -17.865 1.00 17.02 80 GLU S C 1
ATOM 1731 O O . GLU B 2 65 ? 24.382 -5.502 -18.084 1.00 18.47 80 GLU S O 1
ATOM 1743 N N . GLN B 2 66 ? 22.285 -6.383 -17.903 1.00 15.44 81 GLN S N 1
ATOM 1744 C CA . GLN B 2 66 ? 21.552 -5.109 -18.125 1.00 17.50 81 GLN S CA 1
ATOM 1745 C C . GLN B 2 66 ? 20.591 -4.960 -16.948 1.00 15.65 81 GLN S C 1
ATOM 1746 O O . GLN B 2 66 ? 19.646 -5.775 -16.848 1.00 15.68 81 GLN S O 1
ATOM 1760 N N . LYS B 2 67 ? 20.774 -3.930 -16.125 1.00 16.37 82 LYS S N 1
ATOM 1761 C CA . LYS B 2 67 ? 19.933 -3.668 -14.957 1.00 17.45 82 LYS S CA 1
ATOM 1762 C C . LYS B 2 67 ? 18.899 -2.603 -15.296 1.00 15.71 82 LYS S C 1
ATOM 1763 O O . LYS B 2 67 ? 19.266 -1.582 -15.895 1.00 17.58 82 LYS S O 1
ATOM 1782 N N . ARG B 2 68 ? 17.650 -2.845 -14.887 1.00 15.41 83 ARG S N 1
ATOM 1783 C CA . ARG B 2 68 ? 16.577 -1.870 -15.121 1.00 17.57 83 ARG S CA 1
ATOM 1784 C C . ARG B 2 68 ? 15.713 -1.726 -13.905 1.00 17.76 83 ARG S C 1
ATOM 1785 O O . ARG B 2 68 ? 15.581 -2.655 -13.104 1.00 17.75 83 ARG S O 1
ATOM 1806 N N . ASN B 2 69 ? 15.113 -0.551 -13.768 1.00 17.86 84 ASN S N 1
ATOM 1807 C CA . ASN B 2 69 ? 14.123 -0.349 -12.730 1.00 19.40 84 ASN S CA 1
ATOM 1808 C C . ASN B 2 69 ? 12.729 -0.676 -13.235 1.00 17.56 84 ASN S C 1
ATOM 1809 O O . ASN B 2 69 ? 12.460 -0.566 -14.426 1.00 21.08 84 ASN S O 1
ATOM 1820 N N . VAL B 2 70 ? 11.890 -1.159 -12.332 1.00 18.94 85 VAL S N 1
ATOM 1821 C CA . VAL B 2 70 ? 10.460 -1.437 -12.663 1.00 17.09 85 VAL S CA 1
ATOM 1822 C C . VAL B 2 70 ? 9.634 -0.184 -12.372 1.00 21.41 85 VAL S C 1
ATOM 1823 O O . VAL B 2 70 ? 9.698 0.326 -11.262 1.00 23.92 85 VAL S O 1
ATOM 1836 N N . ILE B 2 71 ? 8.926 0.306 -13.369 1.00 20.48 86 ILE S N 1
ATOM 1837 C CA . ILE B 2 71 ? 8.110 1.529 -13.206 1.00 23.26 86 ILE S CA 1
ATOM 1838 C C . ILE B 2 71 ? 6.597 1.236 -13.164 1.00 24.12 86 ILE S C 1
ATOM 1839 O O . ILE B 2 71 ? 5.795 2.123 -12.816 1.00 25.98 86 ILE S O 1
ATOM 1855 N N . ARG B 2 72 ? 6.164 0.029 -13.552 1.00 20.41 87 ARG S N 1
ATOM 1856 C CA . ARG B 2 72 ? 4.749 -0.313 -13.510 1.00 20.05 87 ARG S CA 1
ATOM 1857 C C . ARG B 2 72 ? 4.668 -1.822 -13.326 1.00 20.03 87 ARG S C 1
ATOM 1858 O O . ARG B 2 72 ? 5.452 -2.570 -13.899 1.00 18.48 87 ARG S O 1
ATOM 1879 N N . ILE B 2 73 ? 3.704 -2.251 -12.503 1.00 18.16 88 ILE S N 1
ATOM 1880 C CA . ILE B 2 73 ? 3.486 -3.673 -12.213 1.00 16.38 88 ILE S CA 1
ATOM 1881 C C . ILE B 2 73 ? 2.011 -3.953 -12.448 1.00 16.72 88 ILE S C 1
ATOM 1882 O O . ILE B 2 73 ? 1.189 -3.254 -11.872 1.00 19.21 88 ILE S O 1
ATOM 1898 N N . ILE B 2 74 ? 1.710 -4.941 -13.269 1.00 15.88 89 ILE S N 1
ATOM 1899 C CA . ILE B 2 74 ? 0.280 -5.261 -13.574 1.00 16.09 89 ILE S CA 1
ATOM 1900 C C . ILE B 2 74 ? 0.097 -6.741 -13.191 1.00 14.13 89 ILE S C 1
ATOM 1901 O O . ILE B 2 74 ? 0.380 -7.634 -13.986 1.00 15.90 89 ILE S O 1
ATOM 1917 N N . PRO B 2 75 ? -0.345 -7.023 -11.958 1.00 15.64 90 PRO S N 1
ATOM 1918 C CA . PRO B 2 75 ? -0.782 -8.382 -11.617 1.00 16.13 90 PRO S CA 1
ATOM 1919 C C . PRO B 2 75 ? -2.037 -8.699 -12.448 1.00 14.96 90 PRO S C 1
ATOM 1920 O O . PRO B 2 75 ? -2.838 -7.775 -12.718 1.00 16.67 90 PRO S O 1
ATOM 1931 N N . HIS B 2 76 ? -2.234 -9.942 -12.804 1.00 15.23 91 HIS S N 1
ATOM 1932 C CA . HIS B 2 76 ? -3.521 -10.266 -13.430 1.00 15.30 91 HIS S CA 1
ATOM 1933 C C . HIS B 2 76 ? -4.663 -9.825 -12.552 1.00 16.36 91 HIS S C 1
ATOM 1934 O O . HIS B 2 76 ? -4.625 -9.976 -11.319 1.00 16.55 91 HIS S O 1
ATOM 1948 N N . HIS B 2 77 ? -5.709 -9.283 -13.182 1.00 15.17 92 HIS S N 1
ATOM 1949 C CA . HIS B 2 77 ? -6.821 -8.711 -12.429 1.00 17.43 92 HIS S CA 1
ATOM 1950 C C . HIS B 2 77 ? -7.603 -9.710 -11.566 1.00 16.11 92 HIS S C 1
ATOM 1951 O O . HIS B 2 77 ? -8.272 -9.282 -10.622 1.00 17.98 92 HIS S O 1
ATOM 1965 N N . ASN B 2 78 ? -7.478 -11.015 -11.829 1.00 14.21 93 ASN S N 1
ATOM 1966 C CA . ASN B 2 78 ? -8.178 -11.986 -10.994 1.00 16.06 93 ASN S CA 1
ATOM 1967 C C . ASN B 2 78 ? -7.254 -12.654 -9.956 1.00 14.45 93 ASN S C 1
ATOM 1968 O O . ASN B 2 78 ? -7.733 -13.465 -9.154 1.00 15.42 93 ASN S O 1
ATOM 1979 N N . TYR B 2 79 ? -5.965 -12.307 -9.965 1.00 14.36 94 TYR S N 1
ATOM 1980 C CA . TYR B 2 79 ? -5.062 -12.801 -8.906 1.00 14.77 94 TYR S CA 1
ATOM 1981 C C . TYR B 2 79 ? -5.522 -12.259 -7.560 1.00 15.53 94 TYR S C 1
ATOM 1982 O O . TYR B 2 79 ? -5.886 -11.070 -7.457 1.00 18.32 94 TYR S O 1
ATOM 2000 N N . ASN B 2 80 ? -5.588 -13.130 -6.572 1.00 15.61 95 ASN S N 1
ATOM 2001 C CA . ASN B 2 80 ? -6.042 -12.801 -5.212 1.00 19.53 95 ASN S CA 1
ATOM 2002 C C . ASN B 2 80 ? -7.493 -12.378 -5.118 1.00 22.92 95 ASN S C 1
ATOM 2003 O O . ASN B 2 80 ? -7.902 -11.765 -4.119 1.00 24.02 95 ASN S O 1
ATOM 2014 N N . ALA B 2 81 A -8.292 -12.744 -6.123 1.00 20.28 95 ALA S N 1
ATOM 2015 C CA . ALA B 2 81 A -9.747 -12.630 -5.975 1.00 22.34 95 ALA S CA 1
ATOM 2016 C C . ALA B 2 81 A -10.222 -13.637 -4.920 1.00 22.47 95 ALA S C 1
ATOM 2017 O O . ALA B 2 81 A -11.251 -13.379 -4.234 1.00 25.58 95 ALA S O 1
ATOM 2024 N N . ALA B 2 82 B -9.559 -14.786 -4.797 1.00 21.94 95 ALA S N 1
ATOM 2025 C CA . ALA B 2 82 B -9.773 -15.802 -3.781 1.00 22.51 95 ALA S CA 1
ATOM 2026 C C . ALA B 2 82 B -8.474 -15.844 -2.989 1.00 22.47 95 ALA S C 1
ATOM 2027 O O . ALA B 2 82 B -7.436 -15.477 -3.500 1.00 28.30 95 ALA S O 1
ATOM 2034 N N . ILE B 2 83 ? -8.547 -16.211 -1.729 1.00 23.37 96 ILE S N 1
ATOM 2035 C CA . ILE B 2 83 ? -7.362 -16.147 -0.903 1.00 23.90 96 ILE S CA 1
ATOM 2036 C C . ILE B 2 83 ? -6.583 -17.468 -0.999 1.00 19.05 96 ILE S C 1
ATOM 2037 O O . ILE B 2 83 ? -7.137 -18.547 -0.904 1.00 19.21 96 ILE S O 1
ATOM 2053 N N . ASN B 2 84 ? -5.274 -17.326 -1.129 1.00 19.70 97 ASN S N 1
ATOM 2054 C CA . ASN B 2 84 ? -4.316 -18.440 -1.076 1.00 16.67 97 ASN S CA 1
ATOM 2055 C C . ASN B 2 84 ? -4.604 -19.618 -1.990 1.00 17.21 97 ASN S C 1
ATOM 2056 O O . ASN B 2 84 ? -4.226 -20.775 -1.706 1.00 20.31 97 ASN S O 1
ATOM 2067 N N . THR B 2 85 ? -5.177 -19.365 -3.178 1.00 18.00 98 THR S N 1
ATOM 2068 C CA . THR B 2 85 ? -5.406 -20.422 -4.164 1.00 17.02 98 THR S CA 1
ATOM 2069 C C . THR B 2 85 ? -4.253 -20.496 -5.184 1.00 17.03 98 THR S C 1
ATOM 2070 O O . THR B 2 85 ? -4.105 -21.503 -5.905 1.00 17.01 98 THR S O 1
ATOM 2081 N N . TYR B 2 86 ? -3.542 -19.380 -5.307 1.00 16.09 99 TYR S N 1
ATOM 2082 C CA . TYR B 2 86 ? -2.486 -19.161 -6.335 1.00 14.39 99 TYR S CA 1
ATOM 2083 C C . TYR B 2 86 ? -3.018 -19.204 -7.765 1.00 13.09 99 TYR S C 1
ATOM 2084 O O . TYR B 2 86 ? -2.261 -19.253 -8.722 1.00 12.87 99 TYR S O 1
ATOM 2102 N N . ASN B 2 87 ? -4.337 -19.069 -7.921 1.00 14.08 100 ASN S N 1
ATOM 2103 C CA . ASN B 2 87 ? -4.925 -18.952 -9.273 1.00 13.43 100 ASN S CA 1
ATOM 2104 C C . ASN B 2 87 ? -4.522 -17.650 -9.946 1.00 12.33 100 ASN S C 1
ATOM 2105 O O . ASN B 2 87 ? -4.423 -16.618 -9.279 1.00 14.21 100 ASN S O 1
ATOM 2116 N N . HIS B 2 88 ? -4.283 -17.668 -11.245 1.00 12.38 101 HIS S N 1
ATOM 2117 C CA . HIS B 2 88 ? -3.928 -16.481 -12.003 1.00 11.98 101 HIS S CA 1
ATOM 2118 C C . HIS B 2 88 ? -2.597 -15.874 -11.527 1.00 11.79 101 HIS S C 1
ATOM 2119 O O . HIS B 2 88 ? -2.441 -14.659 -11.488 1.00 12.84 101 HIS S O 1
ATOM 2133 N N . ASP B 2 89 ? -1.639 -16.746 -11.198 1.00 12.54 102 ASP S N 1
ATOM 2134 C CA . ASP B 2 89 ? -0.325 -16.290 -10.649 1.00 13.12 102 ASP S CA 1
ATOM 2135 C C . ASP B 2 89 ? 0.564 -15.845 -11.791 1.00 12.17 102 ASP S C 1
ATOM 2136 O O . ASP B 2 89 ? 1.471 -16.617 -12.283 1.00 14.62 102 ASP S O 1
ATOM 2145 N N . ILE B 2 90 ? 0.318 -14.615 -12.241 1.00 12.10 103 ILE S N 1
ATOM 2146 C CA . ILE B 2 90 ? 1.032 -14.044 -13.390 1.00 10.86 103 ILE S CA 1
ATOM 2147 C C . ILE B 2 90 ? 0.933 -12.529 -13.293 1.00 12.68 103 ILE S C 1
ATOM 2148 O O . ILE B 2 90 ? -0.089 -11.966 -12.841 1.00 12.56 103 ILE S O 1
ATOM 2164 N N . ALA B 2 91 ? 2.029 -11.844 -13.679 1.00 11.84 104 ALA S N 1
ATOM 2165 C CA . ALA B 2 91 ? 2.126 -10.411 -13.617 1.00 11.88 104 ALA S CA 1
ATOM 2166 C C . ALA B 2 91 ? 3.075 -9.877 -14.655 1.00 11.82 104 ALA S C 1
ATOM 2167 O O . ALA B 2 91 ? 3.968 -10.613 -15.114 1.00 12.38 104 ALA S O 1
ATOM 2174 N N . LEU B 2 92 ? 2.928 -8.608 -15.020 1.00 12.88 105 LEU S N 1
ATOM 2175 C CA . LEU B 2 92 ? 3.798 -7.978 -15.995 1.00 13.62 105 LEU S CA 1
ATOM 2176 C C . LEU B 2 92 ? 4.519 -6.788 -15.377 1.00 14.23 105 LEU S C 1
ATOM 2177 O O . LEU B 2 92 ? 3.947 -6.054 -14.568 1.00 15.64 105 LEU S O 1
ATOM 2193 N N . LEU B 2 93 ? 5.808 -6.634 -15.689 1.00 13.45 106 LEU S N 1
ATOM 2194 C CA . LEU B 2 93 ? 6.629 -5.555 -15.179 1.00 13.56 106 LEU S CA 1
ATOM 2195 C C . LEU B 2 93 ? 7.069 -4.676 -16.330 1.00 14.47 106 LEU S C 1
ATOM 2196 O O . LEU B 2 93 ? 7.642 -5.201 -17.288 1.00 14.62 106 LEU S O 1
ATOM 2212 N N . GLU B 2 94 ? 6.810 -3.358 -16.235 1.00 14.68 107 GLU S N 1
ATOM 2213 C CA . GLU B 2 94 ? 7.309 -2.425 -17.243 1.00 15.89 107 GLU S CA 1
ATOM 2214 C C . GLU B 2 94 ? 8.632 -1.839 -16.759 1.00 17.40 107 GLU S C 1
ATOM 2215 O O . GLU B 2 94 ? 8.758 -1.433 -15.618 1.00 17.49 107 GLU S O 1
ATOM 2227 N N . LEU B 2 95 ? 9.624 -1.813 -17.644 1.00 17.24 108 LEU S N 1
ATOM 2228 C CA . LEU B 2 95 ? 10.975 -1.290 -17.356 1.00 18.06 108 LEU S CA 1
ATOM 2229 C C . LEU B 2 95 ? 11.090 0.217 -17.599 1.00 19.67 108 LEU S C 1
ATOM 2230 O O . LEU B 2 95 ? 10.411 0.740 -18.503 1.00 21.08 108 LEU S O 1
ATOM 2246 N N . ASP B 2 96 ? 11.908 0.892 -16.814 1.00 19.45 109 ASP S N 1
ATOM 2247 C CA . ASP B 2 96 ? 12.103 2.350 -16.990 1.00 20.44 109 ASP S CA 1
ATOM 2248 C C . ASP B 2 96 ? 12.704 2.672 -18.362 1.00 22.51 109 ASP S C 1
ATOM 2249 O O . ASP B 2 96 ? 12.240 3.625 -19.033 1.00 26.31 109 ASP S O 1
ATOM 2258 N N . GLU B 2 97 ? 13.712 1.924 -18.795 1.00 21.79 110 GLU S N 1
ATOM 2259 C CA . GLU B 2 97 ? 14.415 2.142 -20.076 1.00 21.76 110 GLU S CA 1
ATOM 2260 C C . GLU B 2 97 ? 14.483 0.844 -20.813 1.00 19.89 110 GLU S C 1
ATOM 2261 O O . GLU B 2 97 ? 14.649 -0.232 -20.151 1.00 19.66 110 GLU S O 1
ATOM 2273 N N . PRO B 2 98 ? 14.345 0.833 -22.141 1.00 20.36 111 PRO S N 1
ATOM 2274 C CA . PRO B 2 98 ? 14.326 -0.419 -22.908 1.00 20.78 111 PRO S CA 1
ATOM 2275 C C . PRO B 2 98 ? 15.624 -1.239 -22.731 1.00 19.15 111 PRO S C 1
ATOM 2276 O O . PRO B 2 98 ? 16.751 -0.695 -22.673 1.00 20.12 111 PRO S O 1
ATOM 2287 N N . LEU B 2 99 ? 15.491 -2.542 -22.643 1.00 18.11 112 LEU S N 1
ATOM 2288 C CA . LEU B 2 99 ? 16.638 -3.443 -22.789 1.00 18.92 112 LEU S CA 1
ATOM 2289 C C . LEU B 2 99 ? 17.203 -3.267 -24.182 1.00 19.16 112 LEU S C 1
ATOM 2290 O O . LEU B 2 99 ? 16.456 -2.908 -25.114 1.00 21.41 112 LEU S O 1
ATOM 2306 N N . VAL B 2 100 ? 18.507 -3.488 -24.346 1.00 20.97 113 VAL S N 1
ATOM 2307 C CA . VAL B 2 100 ? 19.144 -3.531 -25.669 1.00 20.54 113 VAL S CA 1
ATOM 2308 C C . VAL B 2 100 ? 19.282 -5.002 -26.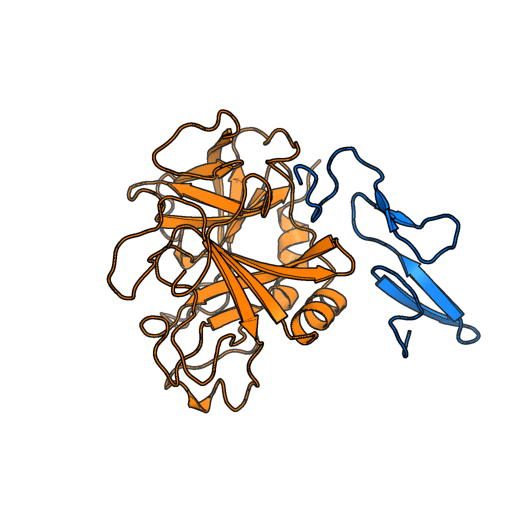100 1.00 22.32 113 VAL S C 1
ATOM 2309 O O . VAL B 2 100 ? 20.024 -5.783 -25.475 1.00 21.58 113 VAL S O 1
ATOM 2322 N N . LEU B 2 101 ? 18.503 -5.443 -27.089 1.00 21.19 114 LEU S N 1
ATOM 2323 C CA . LEU B 2 101 ? 18.506 -6.853 -27.444 1.00 22.55 114 LEU S CA 1
ATOM 2324 C C . LEU B 2 101 ? 19.837 -7.263 -28.037 1.00 20.86 114 LEU S C 1
ATOM 2325 O O . LEU B 2 101 ? 20.430 -6.510 -28.834 1.00 23.69 114 LEU S O 1
ATOM 2341 N N . ASN B 2 102 ? 20.317 -8.439 -27.683 1.00 22.38 115 ASN S N 1
ATOM 2342 C CA . ASN B 2 102 ? 21.587 -8.968 -28.206 1.00 21.95 115 ASN S CA 1
ATOM 2343 C C . ASN B 2 102 ? 21.565 -10.483 -27.906 1.00 21.44 115 ASN S C 1
ATOM 2344 O O . ASN B 2 102 ? 20.540 -11.022 -27.510 1.00 21.22 115 ASN S O 1
ATOM 2355 N N . SER B 2 103 ? 22.670 -11.199 -28.071 1.00 21.94 116 SER S N 1
ATOM 2356 C CA . SER B 2 103 ? 22.652 -12.653 -27.914 1.00 25.00 116 SER S CA 1
ATOM 2357 C C . SER B 2 103 ? 22.384 -13.125 -26.486 1.00 22.07 116 SER S C 1
ATOM 2358 O O . SER B 2 103 ? 22.018 -14.279 -26.274 1.00 25.19 116 SER S O 1
ATOM 2366 N N . TYR B 2 104 ? 22.551 -12.223 -25.527 1.00 20.02 117 TYR S N 1
ATOM 2367 C CA . TYR B 2 104 ? 22.354 -12.556 -24.116 1.00 18.64 117 TYR S CA 1
ATOM 2368 C C . TYR B 2 104 ? 21.036 -12.022 -23.568 1.00 17.28 117 TYR S C 1
ATOM 2369 O O . TYR B 2 104 ? 20.669 -12.343 -22.459 1.00 16.08 117 TYR S O 1
ATOM 2387 N N . VAL B 2 105 ? 20.365 -11.187 -24.363 1.00 17.10 118 VAL S N 1
ATOM 2388 C CA . VAL B 2 105 ? 19.139 -10.481 -23.954 1.00 15.67 118 VAL S CA 1
ATOM 2389 C C . VAL B 2 105 ? 18.173 -10.565 -25.124 1.00 17.66 118 VAL S C 1
ATOM 2390 O O . VAL B 2 105 ? 18.269 -9.779 -26.078 1.00 19.02 118 VAL S O 1
ATOM 2403 N N . THR B 2 106 ? 17.328 -11.571 -25.096 1.00 16.02 119 THR S N 1
ATOM 2404 C CA . THR B 2 106 ? 16.479 -11.898 -26.244 1.00 19.24 119 THR S CA 1
ATOM 2405 C C . THR B 2 106 ? 15.080 -12.281 -25.749 1.00 15.26 119 THR S C 1
ATOM 2406 O O . THR B 2 106 ? 14.999 -13.031 -24.769 1.00 15.83 119 THR S O 1
ATOM 2417 N N . PRO B 2 107 ? 13.987 -11.820 -26.375 1.00 15.23 120 PRO S N 1
ATOM 2418 C CA . PRO B 2 107 ? 12.657 -12.193 -25.859 1.00 15.67 120 PRO S CA 1
ATOM 2419 C C . PRO B 2 107 ? 12.361 -13.658 -26.020 1.00 15.55 120 PRO S C 1
ATOM 2420 O O . PRO B 2 107 ? 12.884 -14.317 -26.926 1.00 17.91 120 PRO S O 1
ATOM 2431 N N . ILE B 2 108 ? 11.406 -14.151 -25.214 1.00 15.40 121 ILE S N 1
ATOM 2432 C CA . ILE B 2 108 ? 10.792 -15.458 -25.456 1.00 15.86 121 ILE S CA 1
ATOM 2433 C C . ILE B 2 108 ? 9.614 -15.290 -26.453 1.00 15.92 121 ILE S C 1
ATOM 2434 O O . ILE B 2 108 ? 8.943 -14.266 -26.436 1.00 17.69 121 ILE S O 1
ATOM 2450 N N . CYS B 2 109 ? 9.419 -16.260 -27.331 1.00 16.43 122 CYS S N 1
ATOM 2451 C CA . CYS B 2 109 ? 8.255 -16.160 -28.247 1.00 16.38 122 CYS S CA 1
ATOM 2452 C C . CYS B 2 109 ? 6.973 -16.504 -27.511 1.00 16.51 122 CYS S C 1
ATOM 2453 O O . CYS B 2 109 ? 6.951 -17.306 -26.586 1.00 16.85 122 CYS S O 1
ATOM 2460 N N . ILE B 2 110 ? 5.871 -15.889 -27.913 1.00 17.13 123 ILE S N 1
ATOM 2461 C CA . ILE B 2 110 ? 4.577 -16.177 -27.320 1.00 17.20 123 ILE S CA 1
ATOM 2462 C C . ILE B 2 110 ? 3.567 -16.371 -28.443 1.00 19.22 123 ILE S C 1
ATOM 2463 O O . ILE B 2 110 ? 3.243 -15.445 -29.196 1.00 19.14 123 ILE S O 1
ATOM 2479 N N . ALA B 2 111 ? 3.122 -17.609 -28.561 1.00 17.26 124 ALA S N 1
ATOM 2480 C CA . ALA B 2 111 ? 2.122 -17.979 -29.574 1.00 21.59 124 ALA S CA 1
ATOM 2481 C C . ALA B 2 111 ? 0.700 -17.577 -29.155 1.00 20.36 124 ALA S C 1
ATOM 2482 O O . ALA B 2 111 ? 0.465 -17.070 -28.048 1.00 19.45 124 ALA S O 1
ATOM 2489 N N . ASP B 2 112 ? -0.287 -17.803 -30.041 1.00 21.55 125 ASP S N 1
ATOM 2490 C CA . ASP B 2 112 ? -1.675 -17.577 -29.638 1.00 20.87 125 ASP S CA 1
ATOM 2491 C C . ASP B 2 112 ? -2.092 -18.669 -28.659 1.00 20.74 125 ASP S C 1
ATOM 2492 O O . ASP B 2 112 ? -1.327 -19.589 -28.301 1.00 20.83 125 ASP S O 1
ATOM 2501 N N . LYS B 2 113 ? -3.331 -18.587 -28.195 1.00 20.85 126 LYS S N 1
ATOM 2502 C CA . LYS B 2 113 ? -3.792 -19.485 -27.188 1.00 21.30 126 LYS S CA 1
ATOM 2503 C C . LYS B 2 113 ? -3.769 -20.921 -27.671 1.00 21.85 126 LYS S C 1
ATOM 2504 O O . LYS B 2 113 ? -3.374 -21.839 -26.962 1.00 22.95 126 LYS S O 1
ATOM 2523 N N . GLU B 2 114 ? -4.264 -21.150 -28.908 1.00 21.31 127 GLU S N 1
ATOM 2524 C CA . GLU B 2 114 ? -4.296 -22.507 -29.442 1.00 22.22 127 GLU S CA 1
ATOM 2525 C C . GLU B 2 114 ? -2.921 -23.164 -29.510 1.00 22.22 127 GLU S C 1
ATOM 2526 O O . GLU B 2 114 ? -2.745 -24.314 -29.063 1.00 22.11 127 GLU S O 1
ATOM 2538 N N . TYR B 2 115 ? -1.969 -22.454 -30.106 1.00 21.00 128 TYR S N 1
ATOM 2539 C CA . TYR B 2 115 ? -0.650 -23.043 -30.280 1.00 20.98 128 TYR S CA 1
ATOM 2540 C C . TYR B 2 115 ? 0.168 -23.088 -28.986 1.00 20.67 128 TYR S C 1
ATOM 2541 O O . TYR B 2 115 ? 0.977 -24.002 -28.806 1.00 22.15 128 TYR S O 1
ATOM 2559 N N . THR B 2 116 ? -0.067 -22.167 -28.038 1.00 19.17 129 THR S N 1
ATOM 2560 C CA . THR B 2 116 ? 0.644 -22.311 -26.775 1.00 19.37 129 THR S CA 1
ATOM 2561 C C . THR B 2 116 ? 0.243 -23.621 -26.104 1.00 17.46 129 THR S C 1
ATOM 2562 O O . THR B 2 116 ? 1.071 -24.367 -25.544 1.00 19.75 129 THR S O 1
ATOM 2573 N N . ASN B 2 117 A -1.074 -23.948 -26.190 1.00 19.78 129 ASN S N 1
ATOM 2574 C CA . ASN B 2 117 A -1.547 -25.197 -25.617 1.00 18.74 129 ASN S CA 1
ATOM 2575 C C . ASN B 2 117 A -1.024 -26.456 -26.382 1.00 21.74 129 ASN S C 1
ATOM 2576 O O . ASN B 2 117 A -0.629 -27.461 -25.791 1.00 24.37 129 ASN S O 1
ATOM 2587 N N . ILE B 2 118 B -0.986 -26.347 -27.700 1.00 23.35 129 ILE S N 1
ATOM 2588 C CA . ILE B 2 118 B -0.371 -27.400 -28.513 1.00 23.55 129 ILE S CA 1
ATOM 2589 C C . ILE B 2 118 B 1.081 -27.637 -28.097 1.00 23.95 129 ILE S C 1
ATOM 2590 O O . ILE B 2 118 B 1.472 -28.790 -27.870 1.00 26.81 129 ILE S O 1
ATOM 2606 N N . PHE B 2 119 ? 1.845 -26.563 -27.917 1.00 20.70 130 PHE S N 1
ATOM 2607 C CA . PHE B 2 119 ? 3.240 -26.709 -27.525 1.00 21.03 130 PHE S CA 1
ATOM 2608 C C . PHE B 2 119 ? 3.366 -27.330 -26.121 1.00 21.51 130 PHE S C 1
ATOM 2609 O O . PHE B 2 119 ? 4.274 -28.120 -25.890 1.00 22.01 130 PHE S O 1
ATOM 2626 N N . LEU B 2 120 ? 2.516 -26.917 -25.159 1.00 20.59 131 LEU S N 1
ATOM 2627 C CA . LEU B 2 120 ? 2.535 -27.520 -23.835 1.00 21.21 131 LEU S CA 1
ATOM 2628 C C . LEU B 2 120 ? 2.298 -29.029 -23.930 1.00 19.69 131 LEU S C 1
ATOM 2629 O O . LEU B 2 120 ? 2.983 -29.814 -23.274 1.00 24.26 131 LEU S O 1
ATOM 2645 N N . LYS B 2 121 ? 1.388 -29.420 -24.810 1.00 22.22 132 LYS S N 1
ATOM 2646 C CA . LYS B 2 121 ? 0.928 -30.819 -24.806 1.00 26.41 132 LYS S CA 1
ATOM 2647 C C . LYS B 2 121 ? 1.907 -31.767 -25.485 1.00 28.92 132 LYS S C 1
ATOM 2648 O O . LYS B 2 121 ? 1.838 -32.983 -25.288 1.00 36.18 132 LYS S O 1
ATOM 2667 N N . PHE B 2 122 ? 2.791 -31.220 -26.290 1.00 24.96 133 PHE S N 1
ATOM 2668 C CA . PHE B 2 122 ? 4.033 -31.928 -26.664 1.00 41.02 133 PHE S CA 1
ATOM 2669 C C . PHE B 2 122 ? 4.680 -32.612 -25.465 1.00 52.15 133 PHE S C 1
ATOM 2670 O O . PHE B 2 122 ? 5.288 -33.672 -25.600 1.00 49.83 133 PHE S O 1
ATOM 2687 N N . GLY B 2 123 ? 4.575 -31.991 -24.291 1.00 27.85 134 GLY S N 1
ATOM 2688 C CA . GLY B 2 123 ? 4.727 -32.732 -23.084 1.00 22.02 134 GLY S CA 1
ATOM 2689 C C . GLY B 2 123 ? 6.096 -32.697 -22.427 1.00 34.51 134 GLY S C 1
ATOM 2690 O O . GLY B 2 123 ? 6.344 -33.419 -21.449 1.00 25.36 134 GLY S O 1
ATOM 2694 N N . SER B 2 124 ? 6.975 -31.846 -22.958 1.00 29.03 135 SER S N 1
ATOM 2695 C CA . SER B 2 124 ? 8.320 -31.699 -22.407 1.00 42.72 135 SER S CA 1
ATOM 2696 C C . SER B 2 124 ? 8.779 -30.243 -22.511 1.00 31.51 135 SER S C 1
ATOM 2697 O O . SER B 2 124 ? 8.829 -29.662 -23.587 1.00 34.55 135 SER S O 1
ATOM 2705 N N . GLY B 2 125 ? 9.110 -29.659 -21.376 1.00 25.05 136 GLY S N 1
ATOM 2706 C CA . GLY B 2 125 ? 9.420 -28.248 -21.335 1.00 19.18 136 GLY S CA 1
ATOM 2707 C C . GLY B 2 125 ? 10.639 -28.081 -20.475 1.00 18.19 136 GLY S C 1
ATOM 2708 O O . GLY B 2 125 ? 11.001 -29.006 -19.727 1.00 21.00 136 GLY S O 1
ATOM 2712 N N . TYR B 2 126 ? 11.227 -26.899 -20.566 1.00 15.93 137 TYR S N 1
ATOM 2713 C CA . TYR B 2 126 ? 12.421 -26.560 -19.736 1.00 17.19 137 TYR S CA 1
ATOM 2714 C C . TYR B 2 126 ? 12.062 -25.496 -18.743 1.00 15.96 137 TYR S C 1
ATOM 2715 O O . TYR B 2 126 ? 11.354 -24.541 -19.091 1.00 16.59 137 TYR S O 1
ATOM 2733 N N . VAL B 2 127 ? 12.532 -25.658 -17.507 1.00 14.56 138 VAL S N 1
ATOM 2734 C CA . VAL B 2 127 ? 12.374 -24.585 -16.490 1.00 12.86 138 VAL S CA 1
ATOM 2735 C C . VAL B 2 127 ? 13.786 -24.125 -16.112 1.00 13.96 138 VAL S C 1
ATOM 2736 O O . VAL B 2 127 ? 14.744 -24.903 -16.229 1.00 14.59 138 VAL S O 1
ATOM 2749 N N . SER B 2 128 ? 13.910 -22.893 -15.660 1.00 13.66 139 SER S N 1
ATOM 2750 C CA . SER B 2 128 ? 15.227 -22.365 -15.314 1.00 13.29 139 SER S CA 1
ATOM 2751 C C . SER B 2 128 ? 15.108 -21.336 -14.212 1.00 12.71 139 SER S C 1
ATOM 2752 O O . SER B 2 128 ? 14.062 -20.696 -14.033 1.00 12.67 139 SER S O 1
ATOM 2760 N N . GLY B 2 129 ? 16.198 -21.139 -13.461 1.00 12.48 140 GLY S N 1
ATOM 2761 C CA . GLY B 2 129 ? 16.230 -20.096 -12.462 1.00 11.62 140 GLY S CA 1
ATOM 2762 C C . GLY B 2 129 ? 17.413 -20.197 -11.504 1.00 12.88 140 GLY S C 1
ATOM 2763 O O . GLY B 2 129 ? 18.224 -21.156 -11.547 1.00 13.70 140 GLY S O 1
ATOM 2767 N N . TRP B 2 130 ? 17.465 -19.207 -10.630 1.00 13.23 141 TRP S N 1
ATOM 2768 C CA . TRP B 2 130 ? 18.475 -19.116 -9.556 1.00 13.24 141 TRP S CA 1
ATOM 2769 C C . TRP B 2 130 ? 17.887 -19.459 -8.181 1.00 14.62 141 TRP S C 1
ATOM 2770 O O . TRP B 2 130 ? 18.489 -19.138 -7.138 1.00 15.64 141 TRP S O 1
ATOM 2791 N N . GLY B 2 131 ? 16.762 -20.178 -8.142 1.00 14.47 142 GLY S N 1
ATOM 2792 C CA . GLY B 2 131 ? 16.178 -20.604 -6.878 1.00 14.72 142 GLY S CA 1
ATOM 2793 C C . GLY B 2 131 ? 16.975 -21.714 -6.204 1.00 14.15 142 GLY S C 1
ATOM 2794 O O . GLY B 2 131 ? 18.083 -22.071 -6.604 1.00 16.09 142 GLY S O 1
ATOM 2798 N N . ARG B 2 132 ? 16.380 -22.241 -5.141 1.00 16.40 143 ARG S N 1
ATOM 2799 C CA . ARG B 2 132 ? 17.046 -23.205 -4.258 1.00 19.34 143 ARG S CA 1
ATOM 2800 C C . ARG B 2 132 ? 17.441 -24.443 -5.025 1.00 18.15 143 ARG S C 1
ATOM 2801 O O . ARG B 2 132 ? 16.667 -24.920 -5.875 1.00 17.51 143 ARG S O 1
ATOM 2822 N N . VAL B 2 133 ? 18.615 -25.006 -4.699 1.00 19.96 144 VAL S N 1
ATOM 2823 C CA . VAL B 2 133 ? 19.102 -26.181 -5.412 1.00 20.17 144 VAL S CA 1
ATOM 2824 C C . VAL B 2 133 ? 18.881 -27.436 -4.563 1.00 31.35 144 VAL S C 1
ATOM 2825 O O . VAL B 2 133 ? 19.007 -28.554 -5.045 1.00 25.25 144 VAL S O 1
ATOM 2838 N N . PHE B 2 134 ? 18.447 -27.231 -3.325 1.00 32.89 145 PHE S N 1
ATOM 2839 C CA . PHE B 2 134 ? 17.864 -28.290 -2.510 1.00 35.78 145 PHE S CA 1
ATOM 2840 C C . PHE B 2 134 ? 16.659 -27.735 -1.755 1.00 29.90 145 PHE S C 1
ATOM 2841 O O . PHE B 2 134 ? 16.624 -26.544 -1.431 1.00 33.41 145 PHE S O 1
ATOM 2858 N N . HIS B 2 135 ? 15.663 -28.565 -1.465 1.00 41.87 147 HIS S N 1
ATOM 2859 C CA . HIS B 2 135 ? 14.602 -28.127 -0.568 1.00 42.13 147 HIS S CA 1
ATOM 2860 C C . HIS B 2 135 ? 15.209 -27.552 0.736 1.00 54.93 147 HIS S C 1
ATOM 2861 O O . HIS B 2 135 ? 16.101 -28.159 1.335 1.00 41.31 147 HIS S O 1
ATOM 2875 N N . LYS B 2 136 ? 14.754 -26.359 1.126 1.00 51.46 148 LYS S N 1
ATOM 2876 C CA . LYS B 2 136 ? 15.290 -25.607 2.272 1.00 52.52 148 LYS S CA 1
ATOM 2877 C C . LYS B 2 136 ? 16.797 -25.309 2.204 1.00 48.33 148 LYS S C 1
ATOM 2878 O O . LYS B 2 136 ? 17.432 -25.032 3.218 1.00 39.20 148 LYS S O 1
ATOM 2897 N N . GLY B 2 137 ? 17.358 -25.323 1.005 1.00 33.44 149 GLY S N 1
ATOM 2898 C CA . GLY B 2 137 ? 18.773 -25.084 0.838 1.00 36.62 149 GLY S CA 1
ATOM 2899 C C . GLY B 2 137 ? 19.163 -23.770 0.187 1.00 26.22 149 GLY S C 1
ATOM 2900 O O . GLY B 2 137 ? 18.331 -22.840 -0.030 1.00 30.78 149 GLY S O 1
ATOM 2904 N N . ARG B 2 138 ? 20.434 -23.666 -0.150 1.00 36.28 150 ARG S N 1
ATOM 2905 C CA . ARG B 2 138 ? 20.921 -22.434 -0.745 1.00 50.47 150 ARG S CA 1
ATOM 2906 C C . ARG B 2 138 ? 20.447 -22.252 -2.203 1.00 41.89 150 ARG S C 1
ATOM 2907 O O . ARG B 2 138 ? 20.164 -23.218 -2.908 1.00 29.54 150 ARG S O 1
ATOM 2928 N N . SER B 2 139 ? 20.360 -20.999 -2.589 1.00 26.07 151 SER S N 1
ATOM 2929 C CA . SER B 2 139 ? 20.129 -20.559 -3.963 1.00 26.94 151 SER S CA 1
ATOM 2930 C C . SER B 2 139 ? 21.321 -20.772 -4.877 1.00 25.23 151 SER S C 1
ATOM 2931 O O . SER B 2 139 ? 22.479 -20.810 -4.437 1.00 24.31 151 SER S O 1
ATOM 2939 N N . ALA B 2 140 ? 21.073 -20.809 -6.165 1.00 20.55 152 ALA S N 1
ATOM 2940 C CA . ALA B 2 140 ? 22.124 -21.074 -7.128 1.00 17.54 152 ALA S CA 1
ATOM 2941 C C . ALA B 2 140 ? 22.951 -19.842 -7.389 1.00 18.74 152 ALA S C 1
ATOM 2942 O O . ALA B 2 140 ? 22.414 -18.747 -7.441 1.00 21.17 152 ALA S O 1
ATOM 2949 N N . LEU B 2 141 ? 24.234 -20.040 -7.661 1.00 19.27 153 LEU S N 1
ATOM 2950 C CA . LEU B 2 141 ? 25.077 -18.975 -8.224 1.00 21.55 153 LEU S CA 1
ATOM 2951 C C . LEU B 2 141 ? 24.979 -18.894 -9.738 1.00 15.22 153 LEU S C 1
ATOM 2952 O O . LEU B 2 141 ? 24.736 -17.819 -10.318 1.00 17.65 153 LEU S O 1
ATOM 2968 N N . VAL B 2 142 ? 25.113 -20.047 -10.390 1.00 19.03 154 VAL S N 1
ATOM 2969 C CA . VAL B 2 142 ? 24.983 -20.176 -11.858 1.00 16.72 154 VAL S CA 1
ATOM 2970 C C . VAL B 2 142 ? 23.547 -20.591 -12.202 1.00 16.50 154 VAL S C 1
ATOM 2971 O O . VAL B 2 142 ? 23.003 -21.489 -11.571 1.00 15.84 154 VAL S O 1
ATOM 2984 N N . LEU B 2 143 ? 22.970 -19.916 -13.206 1.00 15.06 155 LEU S N 1
ATOM 2985 C CA . LEU B 2 143 ? 21.615 -20.238 -13.664 1.00 14.08 155 LEU S CA 1
ATOM 2986 C C . LEU B 2 143 ? 21.470 -21.761 -13.876 1.00 14.90 155 LEU S C 1
ATOM 2987 O O . LEU B 2 143 ? 22.318 -22.380 -14.528 1.00 15.86 155 LEU S O 1
ATOM 3003 N N . GLN B 2 144 ? 20.425 -22.347 -13.309 1.00 13.64 156 GLN S N 1
ATOM 3004 C CA . GLN B 2 144 ? 20.127 -23.763 -13.471 1.00 14.13 156 GLN S CA 1
ATOM 3005 C C . GLN B 2 144 ? 19.017 -23.980 -14.484 1.00 13.23 156 GLN S C 1
ATOM 3006 O O . GLN B 2 144 ? 18.072 -23.166 -14.579 1.00 14.49 156 GLN S O 1
ATOM 3020 N N . TYR B 2 145 ? 19.014 -25.139 -15.127 1.00 13.27 157 TYR S N 1
ATOM 3021 C CA . TYR B 2 145 ? 17.858 -25.531 -15.960 1.00 14.59 157 TYR S CA 1
ATOM 3022 C C . TYR B 2 145 ? 17.580 -27.016 -15.838 1.00 15.27 157 TYR S C 1
ATOM 3023 O O . TYR B 2 145 ? 18.432 -27.810 -15.399 1.00 16.74 157 TYR S O 1
ATOM 3041 N N . LEU B 2 146 ? 16.353 -27.382 -16.198 1.00 15.10 158 LEU S N 1
ATOM 3042 C CA . LEU B 2 146 ? 15.826 -28.733 -16.018 1.00 16.39 158 LEU S CA 1
ATOM 3043 C C . LEU B 2 146 ? 14.721 -29.005 -17.014 1.00 14.93 158 LEU S C 1
ATOM 3044 O O . LEU B 2 146 ? 13.810 -28.180 -17.135 1.00 15.49 158 LEU S O 1
ATOM 3060 N N . ARG B 2 147 ? 14.785 -30.145 -17.723 1.00 16.28 159 ARG S N 1
ATOM 3061 C CA . ARG B 2 147 ? 13.638 -30.645 -18.498 1.00 18.09 159 ARG S CA 1
ATOM 3062 C C . ARG B 2 147 ? 12.654 -31.343 -17.619 1.00 17.87 159 ARG S C 1
ATOM 3063 O O . ARG B 2 147 ? 12.995 -32.224 -16.832 1.00 20.68 159 ARG S O 1
ATOM 3084 N N . VAL B 2 148 ? 11.390 -30.918 -17.667 1.00 18.55 160 VAL S N 1
ATOM 3085 C CA . VAL B 2 148 ? 10.353 -31.590 -16.901 1.00 19.76 160 VAL S CA 1
ATOM 3086 C C . VAL B 2 148 ? 9.205 -32.139 -17.769 1.00 20.80 160 VAL S C 1
ATOM 3087 O O . VAL B 2 148 ? 8.698 -31.426 -18.653 1.00 21.08 160 VAL S O 1
ATOM 3100 N N . PRO B 2 149 ? 8.790 -33.389 -17.505 1.00 19.57 161 PRO S N 1
ATOM 3101 C CA . PRO B 2 149 ? 7.636 -33.955 -18.211 1.00 21.75 161 PRO S CA 1
ATOM 3102 C C . PRO B 2 149 ? 6.315 -33.379 -17.750 1.00 19.35 161 PRO S C 1
ATOM 3103 O O . PRO B 2 149 ? 6.125 -33.198 -16.544 1.00 19.33 161 PRO S O 1
ATOM 3114 N N . LEU B 2 150 ? 5.411 -33.131 -18.699 1.00 19.75 162 LEU S N 1
ATOM 3115 C CA . LEU B 2 150 ? 4.025 -32.813 -18.369 1.00 17.85 162 LEU S CA 1
ATOM 3116 C C . LEU B 2 150 ? 3.392 -34.006 -17.633 1.00 18.82 162 LEU S C 1
ATOM 3117 O O . LEU B 2 150 ? 3.607 -35.160 -18.022 1.00 19.43 162 LEU S O 1
ATOM 3133 N N . VAL B 2 151 ? 2.587 -33.759 -16.617 1.00 18.54 163 VAL S N 1
ATOM 3134 C CA . VAL B 2 151 ? 1.927 -34.809 -15.849 1.00 20.66 163 VAL S CA 1
ATOM 3135 C C . VAL B 2 151 ? 0.441 -34.731 -16.089 1.00 19.05 163 VAL S C 1
ATOM 3136 O O . VAL B 2 151 ? -0.172 -33.650 -16.119 1.00 21.30 163 VAL S O 1
ATOM 3149 N N . ASP B 2 152 ? -0.158 -35.909 -16.256 1.00 21.79 164 ASP S N 1
ATOM 3150 C CA . ASP B 2 152 ? -1.576 -36.023 -16.515 1.00 24.47 164 ASP S CA 1
ATOM 3151 C C . ASP B 2 152 ? -2.399 -35.438 -15.395 1.00 22.93 164 ASP S C 1
ATOM 3152 O O . ASP B 2 152 ? -2.066 -35.573 -14.262 1.00 26.46 164 ASP S O 1
ATOM 3161 N N . ARG B 2 153 ? -3.471 -34.785 -15.789 1.00 27.83 165 ARG S N 1
ATOM 3162 C CA . ARG B 2 153 ? -4.356 -34.102 -14.873 1.00 27.51 165 ARG S CA 1
ATOM 3163 C C . ARG B 2 153 ? -4.857 -34.950 -13.701 1.00 25.83 165 ARG S C 1
ATOM 3164 O O . ARG B 2 153 ? -4.874 -34.498 -12.627 1.00 26.91 165 ARG S O 1
ATOM 3185 N N . ALA B 2 154 ? -5.224 -36.208 -13.930 1.00 24.95 166 ALA S N 1
ATOM 3186 C CA . ALA B 2 154 ? -5.698 -37.055 -12.839 1.00 24.65 166 ALA S CA 1
ATOM 3187 C C . ALA B 2 154 ? -4.649 -37.376 -11.818 1.00 36.95 166 ALA S C 1
ATOM 3188 O O . ALA B 2 154 ? -4.893 -37.366 -10.646 1.00 27.93 166 ALA S O 1
ATOM 3195 N N . THR B 2 155 ? -3.448 -37.641 -12.295 1.00 25.53 167 THR S N 1
ATOM 3196 C CA . THR B 2 155 ? -2.341 -37.892 -11.416 1.00 28.05 167 THR S CA 1
ATOM 3197 C C . THR B 2 155 ? -2.074 -36.641 -10.587 1.00 22.47 167 THR S C 1
ATOM 3198 O O . THR B 2 155 ? -1.770 -36.710 -9.464 1.00 32.21 167 THR S O 1
ATOM 3209 N N A CYS B 2 156 ? -1.985 -35.515 -11.298 0.36 22.40 168 CYS S N 1
ATOM 3210 N N B CYS B 2 156 ? -2.013 -35.502 -11.234 0.48 23.43 168 CYS S N 1
ATOM 3211 N N C CYS B 2 156 ? -2.008 -35.506 -11.271 0.16 20.28 168 CYS S N 1
ATOM 3212 C CA A CYS B 2 156 ? -1.829 -34.165 -10.756 0.36 25.67 168 CYS S CA 1
ATOM 3213 C CA B CYS B 2 156 ? -1.731 -34.324 -10.472 0.48 22.28 168 CYS S CA 1
ATOM 3214 C CA C CYS B 2 156 ? -1.780 -34.212 -10.639 0.16 21.09 168 CYS S CA 1
ATOM 3215 C C A CYS B 2 156 ? -2.787 -33.943 -9.562 0.36 24.76 168 CYS S C 1
ATOM 3216 C C B CYS B 2 156 ? -2.803 -34.041 -9.415 0.48 23.62 168 CYS S C 1
ATOM 3217 C C C CYS B 2 156 ? -2.789 -33.969 -9.508 0.16 22.17 168 CYS S C 1
ATOM 3218 O O A CYS B 2 156 ? -2.359 -33.596 -8.460 0.36 28.52 168 CYS S O 1
ATOM 3219 O O B CYS B 2 156 ? -2.480 -33.684 -8.276 0.48 27.40 168 CYS S O 1
ATOM 3220 O O C CYS B 2 156 ? -2.406 -33.596 -8.396 0.16 24.75 168 CYS S O 1
ATOM 3239 N N . LEU B 2 157 ? -4.069 -34.208 -9.791 1.00 25.79 169 LEU S N 1
ATOM 3240 C CA . LEU B 2 157 ? -5.142 -34.000 -8.792 1.00 29.17 169 LEU S CA 1
ATOM 3241 C C . LEU B 2 157 ? -4.952 -34.864 -7.538 1.00 33.06 169 LEU S C 1
ATOM 3242 O O . LEU B 2 157 ? -5.122 -34.382 -6.411 1.00 33.19 169 LEU S O 1
ATOM 3260 N N . ARG B 2 158 ? -4.561 -36.123 -7.746 1.00 32.32 170 ARG S N 1
ATOM 3261 C CA . ARG B 2 158 ? -4.328 -37.048 -6.648 1.00 35.13 170 ARG S CA 1
ATOM 3262 C C . ARG B 2 158 ? -3.088 -36.762 -5.831 1.00 35.30 170 ARG S C 1
ATOM 3263 O O . ARG B 2 158 ? -2.956 -37.260 -4.718 1.00 38.54 170 ARG S O 1
ATOM 3284 N N . SER B 2 159 ? -2.185 -35.945 -6.350 1.00 30.23 171 SER S N 1
ATOM 3285 C CA . SER B 2 159 ? -0.907 -35.751 -5.667 1.00 28.80 171 SER S CA 1
ATOM 3286 C C . SER B 2 159 ? -0.987 -34.762 -4.523 1.00 30.62 171 SER S C 1
ATOM 3287 O O . SER B 2 159 ? -0.037 -34.601 -3.751 1.00 31.75 171 SER S O 1
ATOM 3295 N N . THR B 2 160 ? -2.130 -34.080 -4.431 1.00 35.82 172 THR S N 1
ATOM 3296 C CA . THR B 2 160 ? -2.254 -32.956 -3.522 1.00 28.67 172 THR S CA 1
ATOM 3297 C C . THR B 2 160 ? -3.669 -32.695 -3.019 1.00 32.35 172 THR S C 1
ATOM 3298 O O . THR B 2 160 ? -4.649 -32.946 -3.712 1.00 31.65 172 THR S O 1
ATOM 3309 N N . LYS B 2 161 ? -3.742 -32.173 -1.801 1.00 34.48 173 LYS S N 1
ATOM 3310 C CA . LYS B 2 161 ? -5.005 -31.757 -1.208 1.00 30.15 173 LYS S CA 1
ATOM 3311 C C . LYS B 2 161 ? -5.518 -30.424 -1.801 1.00 31.16 173 LYS S C 1
ATOM 3312 O O . LYS B 2 161 ? -6.680 -30.075 -1.668 1.00 31.08 173 LYS S O 1
ATOM 3331 N N A PHE B 2 162 ? -4.653 -29.735 -2.527 0.53 28.46 174 PHE S N 1
ATOM 3332 N N B PHE B 2 162 ? -4.618 -29.640 -2.403 0.47 25.60 174 PHE S N 1
ATOM 3333 C CA A PHE B 2 162 ? -5.059 -28.485 -3.142 0.53 26.53 174 PHE S CA 1
ATOM 3334 C CA B PHE B 2 162 ? -4.977 -28.312 -2.934 0.47 23.29 174 PHE S CA 1
ATOM 3335 C C A PHE B 2 162 ? -5.934 -28.633 -4.352 0.53 34.35 174 PHE S C 1
ATOM 3336 C C B PHE B 2 162 ? -5.614 -28.431 -4.334 0.47 28.25 174 PHE S C 1
ATOM 3337 O O A PHE B 2 162 ? -6.029 -29.681 -5.006 0.53 22.08 174 PHE S O 1
ATOM 3338 O O B PHE B 2 162 ? -5.252 -29.350 -5.067 0.47 27.45 174 PHE S O 1
ATOM 3371 N N . THR B 2 163 ? -6.546 -27.526 -4.702 1.00 27.02 175 THR S N 1
ATOM 3372 C CA . THR B 2 163 ? -7.203 -27.525 -5.970 1.00 32.48 175 THR S CA 1
ATOM 3373 C C . THR B 2 163 ? -6.204 -27.154 -7.064 1.00 23.28 175 THR S C 1
ATOM 3374 O O . THR B 2 163 ? -5.481 -26.154 -6.940 1.00 24.73 175 THR S O 1
ATOM 3386 N N . ILE B 2 164 ? -6.203 -27.954 -8.142 1.00 22.06 176 ILE S N 1
ATOM 3387 C CA . ILE B 2 164 ? -5.450 -27.640 -9.352 1.00 20.00 176 ILE S CA 1
ATOM 3388 C C . ILE B 2 164 ? -6.436 -27.081 -10.340 1.00 23.19 176 ILE S C 1
ATOM 3389 O O . ILE B 2 164 ? -7.289 -27.815 -10.897 1.00 23.41 176 ILE S O 1
ATOM 3405 N N . TYR B 2 165 ? -6.384 -25.774 -10.548 1.00 17.51 177 TYR S N 1
ATOM 3406 C CA . TYR B 2 165 ? -7.328 -25.155 -11.451 1.00 17.29 177 TYR S CA 1
ATOM 3407 C C . TYR B 2 165 ? -6.986 -25.423 -12.906 1.00 17.68 177 TYR S C 1
ATOM 3408 O O . TYR B 2 165 ? -5.852 -25.803 -13.239 1.00 17.29 177 TYR S O 1
ATOM 3426 N N . ASN B 2 166 ? -7.968 -25.213 -13.781 0.95 17.87 178 ASN S N 1
ATOM 3427 C CA . ASN B 2 166 ? -7.771 -25.224 -15.244 0.95 21.65 178 ASN S CA 1
ATOM 3428 C C . ASN B 2 166 ? -6.670 -24.301 -15.752 0.95 20.63 178 ASN S C 1
ATOM 3429 O O . ASN B 2 166 ? -6.128 -24.488 -16.848 0.95 25.29 178 ASN S O 1
ATOM 3440 N N . ASN B 2 167 ? -6.429 -23.232 -14.999 1.00 18.61 179 ASN S N 1
ATOM 3441 C CA . ASN B 2 167 ? -5.378 -22.256 -15.291 1.00 18.80 179 ASN S CA 1
ATOM 3442 C C . ASN B 2 167 ? -3.983 -22.721 -14.824 1.00 16.49 179 ASN S C 1
ATOM 3443 O O . ASN B 2 167 ? -3.042 -21.891 -14.822 1.00 17.23 179 ASN S O 1
ATOM 3454 N N . MET B 2 168 ? -3.835 -23.982 -14.432 1.00 14.73 180 MET S N 1
ATOM 3455 C CA . MET B 2 168 ? -2.570 -24.547 -13.914 1.00 13.28 180 MET S CA 1
ATOM 3456 C C . MET B 2 168 ? -2.294 -25.838 -14.634 1.00 15.75 180 MET S C 1
ATOM 3457 O O . MET B 2 168 ? -3.223 -26.489 -15.136 1.00 16.74 180 MET S O 1
ATOM 3471 N N . PHE B 2 169 ? -1.046 -26.276 -14.623 1.00 14.11 181 PHE S N 1
ATOM 3472 C CA . PHE B 2 169 ? -0.651 -27.645 -14.989 1.00 14.86 181 PHE S CA 1
ATOM 3473 C C . PHE B 2 169 ? 0.449 -28.121 -14.048 1.00 14.60 181 PHE S C 1
ATOM 3474 O O . PHE B 2 169 ? 1.125 -27.314 -13.358 1.00 14.28 181 PHE S O 1
ATOM 3491 N N A CYS B 2 170 ? 0.585 -29.449 -13.980 0.38 21.87 182 CYS S N 1
ATOM 3492 N N B CYS B 2 170 ? 0.712 -29.418 -14.089 0.44 15.70 182 CYS S N 1
ATOM 3493 N N C CYS B 2 170 ? 0.644 -29.424 -13.936 0.18 12.80 182 CYS S N 1
ATOM 3494 C CA A CYS B 2 170 ? 1.613 -30.177 -13.244 0.38 17.31 182 CYS S CA 1
ATOM 3495 C CA B CYS B 2 170 ? 1.702 -30.036 -13.246 0.44 14.25 182 CYS S CA 1
ATOM 3496 C CA C CYS B 2 170 ? 1.793 -29.846 -13.166 0.18 14.50 182 CYS S CA 1
ATOM 3497 C C A CYS B 2 170 ? 2.778 -30.565 -14.165 0.38 17.99 182 CYS S C 1
ATOM 3498 C C B CYS B 2 170 ? 2.781 -30.669 -14.094 0.44 13.94 182 CYS S C 1
ATOM 3499 C C C CYS B 2 170 ? 2.751 -30.653 -14.018 0.18 17.39 182 CYS S C 1
ATOM 3500 O O A CYS B 2 170 ? 2.542 -30.873 -15.358 0.38 15.90 182 CYS S O 1
ATOM 3501 O O B CYS B 2 170 ? 2.515 -31.209 -15.155 0.44 15.14 182 CYS S O 1
ATOM 3502 O O C CYS B 2 170 ? 2.382 -31.286 -14.998 0.18 15.93 182 CYS S O 1
ATOM 3521 N N . ALA B 2 171 ? 4.005 -30.563 -13.625 1.00 15.08 183 ALA S N 1
ATOM 3522 C CA . ALA B 2 171 ? 5.132 -31.119 -14.371 1.00 17.47 183 ALA S CA 1
ATOM 3523 C C . ALA B 2 171 ? 6.171 -31.625 -13.414 1.00 18.19 183 ALA S C 1
ATOM 3524 O O . ALA B 2 171 ? 6.358 -31.087 -12.319 1.00 18.34 183 ALA S O 1
ATOM 3533 N N . GLY B 2 172 ? 6.871 -32.703 -13.804 1.00 18.86 184 GLY S N 1
ATOM 3534 C CA . GLY B 2 172 ? 7.867 -33.280 -12.915 1.00 19.84 184 GLY S CA 1
ATOM 3535 C C . GLY B 2 172 ? 7.934 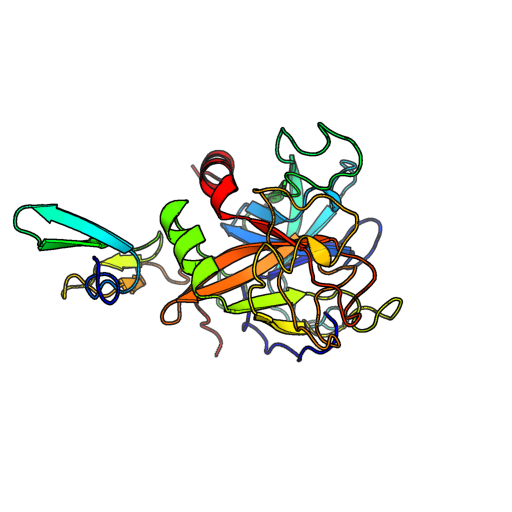-34.785 -13.059 1.00 20.93 184 GLY S C 1
ATOM 3536 O O . GLY B 2 172 ? 7.312 -35.346 -13.962 1.00 23.80 184 GLY S O 1
ATOM 3540 N N . PHE B 2 173 A 8.679 -35.424 -12.174 1.00 25.23 184 PHE S N 1
ATOM 3541 C CA . PHE B 2 173 A 8.947 -36.864 -12.301 1.00 27.65 184 PHE S CA 1
ATOM 3542 C C . PHE B 2 173 A 8.252 -37.692 -11.244 1.00 29.74 184 PHE S C 1
ATOM 3543 O O . PHE B 2 173 A 8.220 -37.330 -10.077 1.00 26.09 184 PHE S O 1
ATOM 3560 N N . HIS B 2 174 ? 7.755 -38.855 -11.647 1.00 35.10 185 HIS S N 1
ATOM 3561 C CA . HIS B 2 174 ? 7.068 -39.707 -10.684 1.00 37.60 185 HIS S CA 1
ATOM 3562 C C . HIS B 2 174 ? 7.976 -40.099 -9.499 1.00 31.72 185 HIS S C 1
ATOM 3563 O O . HIS B 2 174 ? 7.500 -40.236 -8.376 1.00 35.40 185 HIS S O 1
ATOM 3577 N N . GLU B 2 175 ? 9.285 -40.211 -9.730 1.00 32.25 186 GLU S N 1
ATOM 3578 C CA . GLU B 2 175 ? 10.200 -40.598 -8.655 1.00 29.59 186 GLU S CA 1
ATOM 3579 C C . GLU B 2 175 ? 10.777 -39.414 -7.860 1.00 36.23 186 GLU S C 1
ATOM 3580 O O . GLU B 2 175 ? 11.567 -39.619 -6.948 1.00 34.40 186 GLU S O 1
ATOM 3592 N N . GLY B 2 176 ? 10.374 -38.175 -8.172 1.00 29.71 187 GLY S N 1
ATOM 3593 C CA . GLY B 2 176 ? 10.941 -37.014 -7.497 1.00 33.43 187 GLY S CA 1
ATOM 3594 C C . GLY B 2 176 ? 12.387 -36.680 -7.864 1.00 29.03 187 GLY S C 1
ATOM 3595 O O . GLY B 2 176 ? 12.927 -37.190 -8.859 1.00 32.51 187 GLY S O 1
ATOM 3599 N N . GLY B 2 177 ? 13.023 -35.843 -7.051 1.00 27.78 188 GLY S N 1
ATOM 3600 C CA . GLY B 2 177 ? 14.439 -35.597 -7.173 1.00 25.38 188 GLY S CA 1
ATOM 3601 C C . GLY B 2 177 ? 14.767 -34.394 -8.070 1.00 23.69 188 GLY S C 1
ATOM 3602 O O . GLY B 2 177 ? 15.883 -33.873 -7.993 1.00 25.52 188 GLY S O 1
ATOM 3606 N N . ARG B 2 178 A 13.843 -34.000 -8.955 1.00 20.92 188 ARG S N 1
ATOM 3607 C CA . ARG B 2 178 A 14.086 -32.921 -9.928 1.00 20.83 188 ARG S CA 1
ATOM 3608 C C . ARG B 2 178 A 12.872 -32.033 -9.950 1.00 19.74 188 ARG S C 1
ATOM 3609 O O . ARG B 2 178 A 11.776 -32.535 -10.191 1.00 22.32 188 ARG S O 1
ATOM 3630 N N . ASP B 2 179 ? 13.054 -30.733 -9.742 1.00 17.16 189 ASP S N 1
ATOM 3631 C CA . ASP B 2 179 ? 11.852 -29.865 -9.639 1.00 16.23 189 ASP S CA 1
ATOM 3632 C C . ASP B 2 179 ? 12.311 -28.407 -9.706 1.00 16.38 189 ASP S C 1
ATOM 3633 O O . ASP B 2 179 ? 13.476 -28.104 -9.420 1.00 17.18 189 ASP S O 1
ATOM 3642 N N . SER B 2 180 ? 11.424 -27.478 -10.034 1.00 14.94 190 SER S N 1
ATOM 3643 C CA . SER B 2 180 ? 11.663 -26.080 -9.650 1.00 15.45 190 SER S CA 1
ATOM 3644 C C . SER B 2 180 ? 11.482 -25.929 -8.138 1.00 14.68 190 SER S C 1
ATOM 3645 O O . SER B 2 180 ? 11.049 -26.891 -7.450 1.00 17.01 190 SER S O 1
ATOM 3653 N N . CYS B 2 181 ? 11.788 -24.747 -7.559 1.00 14.41 191 CYS S N 1
ATOM 3654 C CA . CYS B 2 181 ? 11.808 -24.596 -6.089 1.00 16.39 191 CYS S CA 1
ATOM 3655 C C . CYS B 2 181 ? 11.694 -23.119 -5.727 1.00 15.40 191 CYS S C 1
ATOM 3656 O O . CYS B 2 181 ? 11.500 -22.262 -6.588 1.00 15.21 191 CYS S O 1
ATOM 3663 N N . GLN B 2 182 ? 11.717 -22.832 -4.424 0.86 15.89 192 GLN S N 1
ATOM 3664 C CA A GLN B 2 182 ? 11.598 -21.459 -3.988 0.47 18.85 192 GLN S CA 1
ATOM 3665 C CA B GLN B 2 182 ? 11.640 -21.466 -3.958 0.53 20.20 192 GLN S CA 1
ATOM 3666 C C . GLN B 2 182 ? 12.689 -20.598 -4.640 0.81 14.50 192 GLN S C 1
ATOM 3667 O O . GLN B 2 182 ? 13.824 -21.022 -4.779 0.95 16.02 192 GLN S O 1
ATOM 3694 N N . GLY B 2 183 ? 12.314 -19.388 -5.036 1.00 15.79 193 GLY S N 1
ATOM 3695 C CA . GLY B 2 183 ? 13.215 -18.508 -5.731 1.00 14.81 193 GLY S CA 1
ATOM 3696 C C . GLY B 2 183 ? 13.089 -18.612 -7.245 1.00 14.15 193 GLY S C 1
ATOM 3697 O O . GLY B 2 183 ? 13.554 -17.733 -7.959 1.00 14.91 193 GLY S O 1
ATOM 3701 N N . ASP B 2 184 ? 12.555 -19.740 -7.746 1.00 12.45 194 ASP S N 1
ATOM 3702 C CA . ASP B 2 184 ? 12.414 -19.893 -9.197 1.00 12.68 194 ASP S CA 1
ATOM 3703 C C . ASP B 2 184 ? 11.109 -19.268 -9.705 1.00 11.37 194 ASP S C 1
ATOM 3704 O O . ASP B 2 184 ? 10.964 -19.085 -10.940 1.00 11.30 194 ASP S O 1
ATOM 3713 N N . SER B 2 185 ? 10.161 -18.951 -8.811 1.00 11.45 195 SER S N 1
ATOM 3714 C CA . SER B 2 185 ? 8.854 -18.454 -9.243 1.00 11.14 195 SER S CA 1
ATOM 3715 C C . SER B 2 185 ? 8.961 -17.307 -10.255 1.00 11.81 195 SER S C 1
ATOM 3716 O O . SER B 2 185 ? 9.848 -16.420 -10.099 1.00 12.01 195 SER S O 1
ATOM 3723 N N . GLY B 2 186 ? 8.103 -17.279 -11.256 1.00 10.70 196 GLY S N 1
ATOM 3724 C CA . GLY B 2 186 ? 8.109 -16.185 -12.199 1.00 11.22 196 GLY S CA 1
ATOM 3725 C C . GLY B 2 186 ? 8.928 -16.495 -13.412 1.00 11.56 196 GLY S C 1
ATOM 3726 O O . GLY B 2 186 ? 8.715 -15.879 -14.448 1.00 12.15 196 GLY S O 1
ATOM 3730 N N . GLY B 2 187 ? 9.900 -17.418 -13.276 1.00 12.75 197 GLY S N 1
ATOM 3731 C CA . GLY B 2 187 ? 10.698 -17.797 -14.435 1.00 11.36 197 GLY S CA 1
ATOM 3732 C C . GLY B 2 187 ? 9.892 -18.651 -15.392 1.00 12.53 197 GLY S C 1
ATOM 3733 O O . GLY B 2 187 ? 8.752 -19.073 -15.098 1.00 12.94 197 GLY S O 1
ATOM 3737 N N . PRO B 2 188 ? 10.469 -18.929 -16.548 1.00 13.00 198 PRO S N 1
ATOM 3738 C CA . PRO B 2 188 ? 9.807 -19.571 -17.659 1.00 14.69 198 PRO S CA 1
ATOM 3739 C C . PRO B 2 188 ? 9.738 -21.077 -17.534 1.00 14.28 198 PRO S C 1
ATOM 3740 O O . PRO B 2 188 ? 10.683 -21.743 -17.035 1.00 15.57 198 PRO S O 1
ATOM 3751 N N . HIS B 2 189 ? 8.612 -21.606 -18.002 1.00 13.93 199 HIS S N 1
ATOM 3752 C CA . HIS B 2 189 ? 8.527 -22.971 -18.537 1.00 12.62 199 HIS S CA 1
ATOM 3753 C C . HIS B 2 189 ? 8.413 -22.793 -20.041 1.00 14.40 199 HIS S C 1
ATOM 3754 O O . HIS B 2 189 ? 7.475 -22.092 -20.519 1.00 15.30 199 HIS S O 1
ATOM 3768 N N . VAL B 2 190 ? 9.397 -23.315 -20.792 1.00 14.22 200 VAL S N 1
ATOM 3769 C CA . VAL B 2 190 ? 9.413 -23.081 -22.238 1.00 15.38 200 VAL S CA 1
ATOM 3770 C C . VAL B 2 190 ? 9.484 -24.361 -23.027 1.00 19.29 200 VAL S C 1
ATOM 3771 O O . VAL B 2 190 ? 9.996 -25.352 -22.560 1.00 18.62 200 VAL S O 1
ATOM 3784 N N . THR B 2 191 ? 8.942 -24.317 -24.249 1.00 18.74 201 THR S N 1
ATOM 3785 C CA . THR B 2 191 ? 8.877 -25.482 -25.143 1.00 19.92 201 THR S CA 1
ATOM 3786 C C . THR B 2 191 ? 9.595 -25.085 -26.427 1.00 20.44 201 THR S C 1
ATOM 3787 O O . THR B 2 191 ? 9.324 -24.037 -27.033 1.00 21.19 201 THR S O 1
ATOM 3798 N N . GLU B 2 192 ? 10.606 -25.886 -26.809 1.00 21.74 202 GLU S N 1
ATOM 3799 C CA . GLU B 2 192 ? 11.397 -25.619 -28.004 1.00 23.14 202 GLU S CA 1
ATOM 3800 C C . GLU B 2 192 ? 10.743 -26.249 -29.217 1.00 23.15 202 GLU S C 1
ATOM 3801 O O . GLU B 2 192 ? 10.397 -27.409 -29.195 1.00 27.73 202 GLU S O 1
ATOM 3813 N N . VAL B 2 193 ? 10.500 -25.419 -30.223 1.00 23.67 203 VAL S N 1
ATOM 3814 C CA . VAL B 2 193 ? 9.763 -25.863 -31.404 1.00 24.41 203 VAL S CA 1
ATOM 3815 C C . VAL B 2 193 ? 10.687 -25.631 -32.609 1.00 27.30 203 VAL S C 1
ATOM 3816 O O . VAL B 2 193 ? 10.828 -24.480 -33.059 1.00 26.25 203 VAL S O 1
ATOM 3829 N N . GLU B 2 194 ? 11.382 -26.681 -33.043 1.00 31.95 204 GLU S N 1
ATOM 3830 C CA . GLU B 2 194 ? 12.290 -26.572 -34.209 1.00 29.39 204 GLU S CA 1
ATOM 3831 C C . GLU B 2 194 ? 13.305 -25.459 -33.999 1.00 40.03 204 GLU S C 1
ATOM 3832 O O . GLU B 2 194 ? 13.536 -24.625 -34.890 1.00 37.15 204 GLU S O 1
ATOM 3844 N N . GLY B 2 195 ? 13.871 -25.423 -32.796 1.00 34.88 205 GLY S N 1
ATOM 3845 C CA . GLY B 2 195 ? 14.886 -24.459 -32.467 1.00 34.80 205 GLY S CA 1
ATOM 3846 C C . GLY B 2 195 ? 14.366 -23.111 -31.997 1.00 37.02 205 GLY S C 1
ATOM 3847 O O . GLY B 2 195 ? 15.161 -22.227 -31.711 1.00 34.71 205 GLY S O 1
ATOM 3851 N N . THR B 2 196 ? 13.044 -22.926 -31.924 1.00 24.30 206 THR S N 1
ATOM 3852 C CA . THR B 2 196 ? 12.518 -21.641 -31.452 1.00 23.66 206 THR S CA 1
ATOM 3853 C C . THR B 2 196 ? 11.725 -21.909 -30.177 1.00 21.59 206 THR S C 1
ATOM 3854 O O . THR B 2 196 ? 10.821 -22.726 -30.177 1.00 22.29 206 THR S O 1
ATOM 3865 N N . SER B 2 197 ? 12.118 -21.247 -29.085 1.00 20.67 207 SER S N 1
ATOM 3866 C CA . SER B 2 197 ? 11.465 -21.428 -27.785 1.00 19.37 207 SER S CA 1
ATOM 3867 C C . SER B 2 197 ? 10.246 -20.513 -27.617 1.00 19.67 207 SER S C 1
ATOM 3868 O O . SER B 2 197 ? 10.293 -19.294 -27.898 1.00 18.46 207 SER S O 1
ATOM 3876 N N . PHE B 2 198 ? 9.198 -21.156 -27.091 1.00 18.29 208 PHE S N 1
ATOM 3877 C CA . PHE B 2 198 ? 7.888 -20.527 -26.822 1.00 17.26 208 PHE S CA 1
ATOM 3878 C C . PHE B 2 198 ? 7.549 -20.648 -25.327 1.00 18.30 208 PHE S C 1
ATOM 3879 O O . PHE B 2 198 ? 7.786 -21.708 -24.738 1.00 17.44 208 PHE S O 1
ATOM 3896 N N . LEU B 2 199 ? 6.965 -19.580 -24.778 1.00 15.78 209 LEU S N 1
ATOM 3897 C CA . LEU B 2 199 ? 6.577 -19.593 -23.375 1.00 13.69 209 LEU S CA 1
ATOM 3898 C C . LEU B 2 199 ? 5.319 -20.446 -23.195 1.00 15.39 209 LEU S C 1
ATOM 3899 O O . LEU B 2 199 ? 4.274 -20.143 -23.781 1.00 16.73 209 LEU S O 1
ATOM 3915 N N . THR B 2 200 ? 5.414 -21.492 -22.368 1.00 13.74 210 THR S N 1
ATOM 3916 C CA . THR B 2 200 ? 4.261 -22.386 -22.142 1.00 14.27 210 THR S CA 1
ATOM 3917 C C . THR B 2 200 ? 3.760 -22.389 -20.665 1.00 13.30 210 THR S C 1
ATOM 3918 O O . THR B 2 200 ? 2.619 -22.782 -20.404 1.00 14.31 210 THR S O 1
ATOM 3929 N N . GLY B 2 201 ? 4.575 -21.886 -19.725 1.00 12.73 211 GLY S N 1
ATOM 3930 C CA . GLY B 2 201 ? 4.127 -21.858 -18.325 1.00 12.00 211 GLY S CA 1
ATOM 3931 C C . GLY B 2 201 ? 4.928 -20.797 -17.545 1.00 12.37 211 GLY S C 1
ATOM 3932 O O . GLY B 2 201 ? 5.986 -20.307 -18.018 1.00 12.06 211 GLY S O 1
ATOM 3936 N N . ILE B 2 202 ? 4.437 -20.458 -16.355 1.00 11.40 212 ILE S N 1
ATOM 3937 C CA . ILE B 2 202 ? 5.183 -19.657 -15.327 1.00 10.60 212 ILE S CA 1
ATOM 3938 C C . ILE B 2 202 ? 5.362 -20.526 -14.121 1.00 10.90 212 ILE S C 1
ATOM 3939 O O . ILE B 2 202 ? 4.426 -21.165 -13.667 1.00 11.62 212 ILE S O 1
ATOM 3955 N N . ILE B 2 203 ? 6.612 -20.609 -13.629 1.00 10.74 213 ILE S N 1
ATOM 3956 C CA . ILE B 2 203 ? 6.906 -21.333 -12.399 1.00 11.51 213 ILE S CA 1
ATOM 3957 C C . ILE B 2 203 ? 6.098 -20.715 -11.245 1.00 11.14 213 ILE S C 1
ATOM 3958 O O . ILE B 2 203 ? 6.212 -19.502 -11.008 1.00 10.93 213 ILE S O 1
ATOM 3974 N N . SER B 2 204 ? 5.249 -21.514 -10.570 1.00 10.91 214 SER S N 1
ATOM 3975 C CA . SER B 2 204 ? 4.289 -20.933 -9.650 1.00 11.11 214 SER S CA 1
ATOM 3976 C C . SER B 2 204 ? 4.325 -21.437 -8.204 1.00 11.75 214 SER S C 1
ATOM 3977 O O . SER B 2 204 ? 4.564 -20.624 -7.285 1.00 12.53 214 SER S O 1
ATOM 3985 N N . TRP B 2 205 ? 4.045 -22.702 -7.933 1.00 11.54 215 TRP S N 1
ATOM 3986 C CA . TRP B 2 205 ? 3.977 -23.148 -6.552 1.00 13.15 215 TRP S CA 1
ATOM 3987 C C . TRP B 2 205 ? 4.193 -24.655 -6.440 1.00 13.12 215 TRP S C 1
ATOM 3988 O O . TRP B 2 205 ? 4.261 -25.362 -7.464 1.00 13.59 215 TRP S O 1
ATOM 4009 N N . GLY B 2 206 ? 4.312 -25.130 -5.205 1.00 14.56 216 GLY S N 1
ATOM 4010 C CA . GLY B 2 206 ? 4.385 -26.573 -4.950 1.00 15.91 216 GLY S CA 1
ATOM 4011 C C . GLY B 2 206 ? 4.310 -26.840 -3.467 1.00 18.70 216 GLY S C 1
ATOM 4012 O O . GLY B 2 206 ? 3.964 -25.969 -2.684 1.00 20.48 216 GLY S O 1
ATOM 4016 N N . GLU B 2 207 ? 4.595 -28.088 -3.111 1.00 19.91 217 GLU S N 1
ATOM 4017 C CA . GLU B 2 207 ? 4.678 -28.512 -1.734 1.00 21.85 217 GLU S CA 1
ATOM 4018 C C . GLU B 2 207 ? 6.051 -29.064 -1.400 1.00 23.97 217 GLU S C 1
ATOM 4019 O O . GLU B 2 207 ? 6.392 -30.181 -1.844 1.00 25.65 217 GLU S O 1
ATOM 4031 N N . GLU B 2 208 ? 6.875 -28.294 -0.676 1.00 24.99 219 GLU S N 1
ATOM 4032 C CA . GLU B 2 208 ? 8.299 -28.572 -0.632 1.00 28.57 219 GLU S CA 1
ATOM 4033 C C . GLU B 2 208 ? 8.810 -28.621 -2.070 1.00 24.70 219 GLU S C 1
ATOM 4034 O O . GLU B 2 208 ? 8.207 -28.009 -2.970 1.00 23.51 219 GLU S O 1
ATOM 4046 N N . CYS B 2 209 ? 9.914 -29.300 -2.310 1.00 23.77 220 CYS S N 1
ATOM 4047 C CA . CYS B 2 209 ? 10.476 -29.384 -3.652 1.00 21.24 220 CYS S CA 1
ATOM 4048 C C . CYS B 2 209 ? 11.024 -30.765 -3.922 1.00 22.39 220 CYS S C 1
ATOM 4049 O O . CYS B 2 209 ? 11.703 -31.355 -3.034 1.00 25.09 220 CYS S O 1
ATOM 4056 N N . ALA B 2 210 ? 10.774 -31.288 -5.122 1.00 21.67 221 ALA S N 1
ATOM 4057 C CA . ALA B 2 210 ? 11.418 -32.542 -5.560 1.00 21.73 221 ALA S CA 1
ATOM 4058 C C . ALA B 2 210 ? 11.046 -33.759 -4.710 1.00 24.90 221 ALA S C 1
ATOM 4059 O O . ALA B 2 210 ? 11.726 -34.786 -4.805 1.00 24.89 221 ALA S O 1
ATOM 4066 N N . MET B 2 211 A 9.970 -33.677 -3.932 1.00 24.84 221 MET S N 1
ATOM 4067 C CA . MET B 2 211 A 9.535 -34.860 -3.147 1.00 26.74 221 MET S CA 1
ATOM 4068 C C . MET B 2 211 A 8.862 -35.888 -4.033 1.00 25.63 221 MET S C 1
ATOM 4069 O O . MET B 2 211 A 8.052 -35.562 -4.902 1.00 25.23 221 MET S O 1
ATOM 4083 N N . LYS B 2 212 ? 9.154 -37.169 -3.808 1.00 25.82 222 LYS S N 1
ATOM 4084 C CA . LYS B 2 212 ? 8.463 -38.180 -4.587 1.00 29.31 222 LYS S CA 1
ATOM 4085 C C . LYS B 2 212 ? 6.956 -38.130 -4.300 1.00 28.31 222 LYS S C 1
ATOM 4086 O O . LYS B 2 212 ? 6.528 -37.984 -3.136 1.00 29.70 222 LYS S O 1
ATOM 4105 N N . GLY B 2 213 ? 6.154 -38.220 -5.359 1.00 29.03 223 GLY S N 1
ATOM 4106 C CA . GLY B 2 213 ? 4.712 -38.148 -5.245 1.00 26.51 223 GLY S CA 1
ATOM 4107 C C . GLY B 2 213 ? 4.139 -36.737 -5.351 1.00 28.71 223 GLY S C 1
ATOM 4108 O O . GLY B 2 213 ? 2.895 -36.579 -5.398 1.00 26.33 223 GLY S O 1
ATOM 4112 N N . LYS B 2 214 ? 5.037 -35.746 -5.365 1.00 25.51 224 LYS S N 1
ATOM 4113 C CA . LYS B 2 214 ? 4.640 -34.349 -5.558 1.00 24.74 224 LYS S CA 1
ATOM 4114 C C . LYS B 2 214 ? 5.095 -33.881 -6.959 1.00 19.56 224 LYS S C 1
ATOM 4115 O O . LYS B 2 214 ? 6.039 -34.420 -7.516 1.00 24.29 224 LYS S O 1
ATOM 4134 N N . TYR B 2 215 ? 4.456 -32.822 -7.485 1.00 20.06 225 TYR S N 1
ATOM 4135 C CA . TYR B 2 215 ? 4.825 -32.200 -8.770 1.00 17.66 225 TYR S CA 1
ATOM 4136 C C . TYR B 2 215 ? 4.909 -30.696 -8.620 1.00 16.73 225 TYR S C 1
ATOM 4137 O O . TYR B 2 215 ? 4.250 -30.117 -7.784 1.00 19.42 225 TYR S O 1
ATOM 4155 N N . GLY B 2 216 ? 5.719 -30.071 -9.465 1.00 17.22 226 GLY S N 1
ATOM 4156 C CA . GLY B 2 216 ? 5.696 -28.604 -9.577 1.00 14.64 226 GLY S CA 1
ATOM 4157 C C . GLY B 2 216 ? 4.397 -28.183 -10.218 1.00 13.07 226 GLY S C 1
ATOM 4158 O O . GLY B 2 216 ? 3.919 -28.811 -11.172 1.00 14.82 226 GLY S O 1
ATOM 4162 N N . ILE B 2 217 ? 3.875 -27.043 -9.754 1.00 13.64 227 ILE S N 1
ATOM 4163 C CA . ILE B 2 217 ? 2.630 -26.480 -10.314 1.00 13.00 227 ILE S CA 1
ATOM 4164 C C . ILE B 2 217 ? 2.985 -25.166 -11.041 1.00 12.48 227 ILE S C 1
ATOM 4165 O O . ILE B 2 217 ? 3.753 -24.312 -10.538 1.00 12.30 227 ILE S O 1
ATOM 4181 N N . TYR B 2 218 ? 2.398 -25.000 -12.224 1.00 12.49 228 TYR S N 1
ATOM 4182 C CA . TYR B 2 218 ? 2.772 -23.968 -13.159 1.00 11.56 228 TYR S CA 1
ATOM 4183 C C . TYR B 2 218 ? 1.539 -23.261 -13.642 1.00 11.50 228 TYR S C 1
ATOM 4184 O O . TYR B 2 218 ? 0.460 -23.875 -13.839 1.00 12.90 228 TYR S O 1
ATOM 4202 N N . THR B 2 219 ? 1.624 -21.965 -13.879 1.00 11.34 229 THR S N 1
ATOM 4203 C CA . THR B 2 219 ? 0.543 -21.212 -14.491 1.00 11.49 229 THR S CA 1
ATOM 4204 C C . THR B 2 219 ? 0.502 -21.574 -15.972 1.00 13.46 229 THR S C 1
ATOM 4205 O O . THR B 2 219 ? 1.543 -21.515 -16.675 1.00 12.55 229 THR S O 1
ATOM 4216 N N . LYS B 2 220 ? -0.698 -21.887 -16.471 1.00 13.56 230 LYS S N 1
ATOM 4217 C CA . LYS B 2 220 ? -0.857 -22.250 -17.862 1.00 13.51 230 LYS S CA 1
ATOM 4218 C C . LYS B 2 220 ? -0.923 -21.008 -18.728 1.00 13.41 230 LYS S C 1
ATOM 4219 O O . LYS B 2 220 ? -1.958 -20.337 -18.789 1.00 15.55 230 LYS S O 1
ATOM 4238 N N . VAL B 2 221 ? 0.142 -20.677 -19.440 1.00 13.14 231 VAL S N 1
ATOM 4239 C CA . VAL B 2 221 ? 0.273 -19.395 -20.133 1.00 12.94 231 VAL S CA 1
ATOM 4240 C C . VAL B 2 221 ? -0.728 -19.270 -21.281 1.00 14.44 231 VAL S C 1
ATOM 4241 O O . VAL B 2 221 ? -1.146 -18.150 -21.590 1.00 14.39 231 VAL S O 1
ATOM 4254 N N . SER B 2 222 ? -1.160 -20.413 -21.838 1.00 14.98 232 SER S N 1
ATOM 4255 C CA . SER B 2 222 ? -2.116 -20.302 -22.956 1.00 16.11 232 SER S CA 1
ATOM 4256 C C . SER B 2 222 ? -3.352 -19.482 -22.596 1.00 15.06 232 SER S C 1
ATOM 4257 O O . SER B 2 222 ? -3.911 -18.755 -23.454 1.00 17.98 232 SER S O 1
ATOM 4265 N N . ARG B 2 223 ? -3.770 -19.566 -21.339 1.00 14.69 233 ARG S N 1
ATOM 4266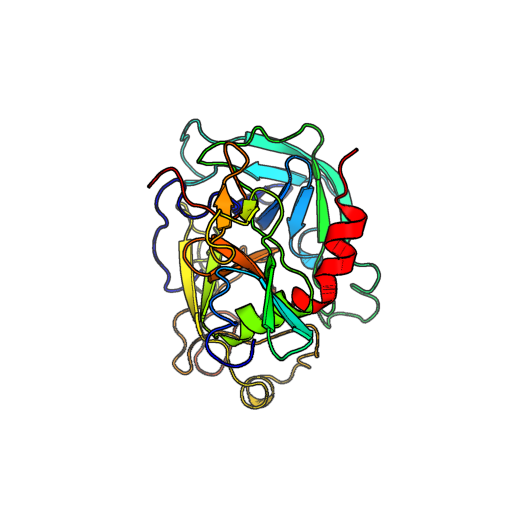 C CA . ARG B 2 223 ? -4.997 -18.894 -20.892 1.00 16.51 233 ARG S CA 1
ATOM 4267 C C . ARG B 2 223 ? -4.795 -17.380 -20.717 1.00 16.51 233 ARG S C 1
ATOM 4268 O O . ARG B 2 223 ? -5.754 -16.632 -20.543 1.00 18.72 233 ARG S O 1
ATOM 4289 N N . TYR B 2 224 ? -3.543 -16.914 -20.778 1.00 13.77 234 TYR S N 1
ATOM 4290 C CA . TYR B 2 224 ? -3.173 -15.519 -20.497 1.00 15.14 234 TYR S CA 1
ATOM 4291 C C . TYR B 2 224 ? -2.497 -14.807 -21.681 1.00 14.19 234 TYR S C 1
ATOM 4292 O O . TYR B 2 224 ? -2.174 -13.643 -21.570 1.00 15.78 234 TYR S O 1
ATOM 4310 N N . VAL B 2 225 ? -2.303 -15.506 -22.818 1.00 15.17 235 VAL S N 1
ATOM 4311 C CA . VAL B 2 225 ? -1.524 -14.868 -23.877 1.00 18.30 235 VAL S CA 1
ATOM 4312 C C . VAL B 2 225 ? -2.253 -13.634 -24.461 1.00 17.48 235 VAL S C 1
ATOM 4313 O O . VAL B 2 225 ? -1.584 -12.664 -24.772 1.00 18.39 235 VAL S O 1
ATOM 4326 N N . ASN B 2 226 ? -3.595 -13.637 -24.516 1.00 17.49 236 ASN S N 1
ATOM 4327 C CA . ASN B 2 226 ? -4.290 -12.457 -25.045 1.00 18.91 236 ASN S CA 1
ATOM 4328 C C . ASN B 2 226 ? -4.052 -11.242 -24.142 1.00 18.34 236 ASN S C 1
ATOM 4329 O O . ASN B 2 226 ? -3.804 -10.114 -24.597 1.00 20.18 236 ASN S O 1
ATOM 4340 N N . TRP B 2 227 ? -4.117 -11.478 -22.824 1.00 18.00 237 TRP S N 1
ATOM 4341 C CA . TRP B 2 227 ? -3.842 -10.433 -21.862 1.00 16.75 237 TRP S CA 1
ATOM 4342 C C . TRP B 2 227 ? -2.371 -9.959 -21.948 1.00 17.27 237 TRP S C 1
ATOM 4343 O O . TRP B 2 227 ? -2.138 -8.762 -21.943 1.00 17.44 237 TRP S O 1
ATOM 4364 N N . ILE B 2 228 ? -1.418 -10.894 -22.051 1.00 15.45 238 ILE S N 1
ATOM 4365 C CA . ILE B 2 228 ? -0.020 -10.460 -22.183 1.00 15.23 238 ILE S CA 1
ATOM 4366 C C . ILE B 2 228 ? 0.132 -9.560 -23.421 1.00 18.48 238 ILE S C 1
ATOM 4367 O O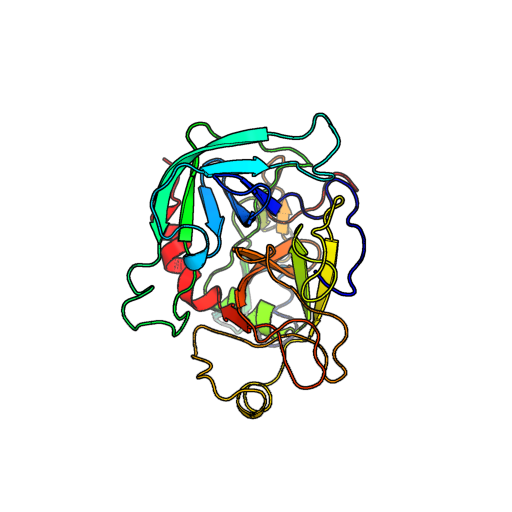 . ILE B 2 228 ? 0.708 -8.469 -23.328 1.00 18.71 238 ILE S O 1
ATOM 4383 N N . LYS B 2 229 ? -0.397 -10.003 -24.559 1.00 17.39 239 LYS S N 1
ATOM 4384 C CA . LYS B 2 229 ? -0.191 -9.230 -25.763 1.00 20.45 239 LYS S CA 1
ATOM 4385 C C . LYS B 2 229 ? -0.887 -7.888 -25.688 1.00 20.30 239 LYS S C 1
ATOM 4386 O O . LYS B 2 229 ? -0.315 -6.888 -26.190 1.00 23.88 239 LYS S O 1
ATOM 4405 N N . GLU B 2 230 ? -2.068 -7.818 -25.088 1.00 19.32 240 GLU S N 1
ATOM 4406 C CA . GLU B 2 230 ? -2.780 -6.552 -24.924 1.00 20.30 240 GLU S CA 1
ATOM 4407 C C . GLU B 2 230 ? -1.954 -5.545 -24.104 1.00 22.63 240 GLU S C 1
ATOM 4408 O O . GLU B 2 230 ? -1.819 -4.385 -24.484 1.00 27.43 240 GLU S O 1
ATOM 4420 N N . LYS B 2 231 ? -1.368 -5.978 -22.998 1.00 18.11 241 LYS S N 1
ATOM 4421 C CA . LYS B 2 231 ? -0.807 -5.040 -22.050 1.00 20.02 241 LYS S CA 1
ATOM 4422 C C . LYS B 2 231 ? 0.642 -4.628 -22.422 1.00 20.00 241 LYS S C 1
ATOM 4423 O O . LYS B 2 231 ? 1.114 -3.633 -21.945 1.00 21.50 241 LYS S O 1
ATOM 4442 N N . THR B 2 232 ? 1.297 -5.443 -23.229 1.00 20.17 242 THR S N 1
ATOM 4443 C CA . THR B 2 232 ? 2.744 -5.211 -23.466 1.00 18.49 242 THR S CA 1
ATOM 4444 C C . THR B 2 232 ? 2.993 -4.574 -24.820 1.00 20.27 242 THR S C 1
ATOM 4445 O O . THR B 2 232 ? 4.137 -4.511 -25.275 1.00 19.70 242 THR S O 1
ATOM 4456 N N . LYS B 2 233 ? 1.944 -4.069 -25.489 1.00 22.38 243 LYS S N 1
ATOM 4457 C CA . LYS B 2 233 ? 2.101 -3.353 -26.768 1.00 23.44 243 LYS S CA 1
ATOM 4458 C C . LYS B 2 233 ? 3.112 -2.282 -26.755 1.00 24.10 243 LYS S C 1
ATOM 4459 O O . LYS B 2 233 ? 3.112 -1.413 -25.876 1.00 26.57 243 LYS S O 1
ATOM 4478 N N . LEU B 2 234 ? 3.954 -2.214 -27.795 1.00 25.41 244 LEU S N 1
ATOM 4479 C CA . LEU B 2 234 ? 4.865 -1.059 -27.944 1.00 30.10 244 LEU S CA 1
ATOM 4480 C C . LEU B 2 234 ? 4.308 -0.103 -29.013 1.00 25.25 244 LEU S C 1
ATOM 4481 O O . LEU B 2 234 ? 3.763 -0.571 -29.989 1.00 30.56 244 LEU S O 1
ATOM 4497 N N . THR B 2 235 ? 4.496 1.184 -28.801 1.00 29.71 245 THR S N 1
ATOM 4498 C CA . THR B 2 235 ? 4.057 2.174 -29.785 1.00 34.08 245 THR S CA 1
ATOM 4499 C C . THR B 2 235 ? 5.011 3.372 -29.844 1.00 41.26 245 THR S C 1
ATOM 4500 O O . THR B 2 235 ? 6.132 3.349 -29.307 1.00 40.62 245 THR S O 1
#

Nearest PDB structures (foldseek):
  5jbb-assembly1_E  TM=1.016E+00  e=2.140E-10  Homo sapiens
  5jbc-assembly1_E  TM=1.005E+00  e=3.980E-10  Homo sapiens
  5jba-assembly1_E  TM=1.010E+00  e=7.401E-10  Homo sapiens
  2wpj-assembly1_E  TM=9.963E-01  e=1.285E-09  Homo sapiens
  3lc3-assembly1_B  TM=9.869E-01  e=1.943E-09  Homo sapiens

Foldseek 3Di:
DPPPQLLAPDHWDADPPRHIQHADDPQWGQDPVRHYTHGPDPDRPPDDDVD/DAPFDFDDQLPQQQKKAKQFPHGLQEIWGAAFQFKTKFFCVSCVPVHWMKIWGSDFFQVDDPVRIDIWTFDDKAQPPCVVVDPPQSPSGMMMTTTPGTDDDDSNHHGAAADALVVLVVLVVVFKWKAKGQQAHAQVHDTHRGITMDIWGWDDPVLQCVLDPHDQDPQKTWTHDQQFRDADAGSHGTTFTWGADVNHIYGAWTFTDWDGHRHRSTTGMTGGCSVCRVVVCVVPDDD